Protein AF-0000000072995352 (afdb_homodimer)

pLDDT: mean 82.86, std 22.52, range [21.94, 98.56]

Secondary structure (DSSP, 8-state):
----------STT-GGG----------EEEEEEEEEE-SGGGGS--TTS--HHHHHHHHHHHHHHHHHHH-TT-EEEEEEES-SS-BSTT--TTEEEEEEEE---HHHHHHHHHHHHTHHHHHHHH----S---HHHHHHHHHHHHH--/----------STT-S------------EEEEEEEEEE-SGGGGS--TTS--HHHHHHHHHHHHHHHHHHH-TT-EEEEEEES-SS-BSTT--TTEEEEEEEE---HHHHHHHHHHHHTHHHHHHHH----S---HHHHHHHHHHHHH--

Nearest PDB structures (foldseek):
  7z6o-assembly1_A  TM=9.190E-01  e=4.374E-11  Homo sapiens
  6erf-assembly2_C  TM=9.176E-01  e=8.983E-11  Homo sapiens
  6erh-assembly2_C  TM=9.134E-01  e=1.420E-10  Homo sapiens
  6erf-assembly3_E  TM=9.051E-01  e=1.246E-10  Homo sapiens
  7axz-assembly1_A  TM=9.102E-01  e=4.922E-10  Homo sapiens

Structure (mmCIF, N/CA/C/O backbone):
data_AF-0000000072995352-model_v1
#
loop_
_entity.id
_entity.type
_entity.pdbx_description
1 polymer 'Ku70/Ku80 N-terminal alpha/beta domain-containing protein'
#
loop_
_atom_site.group_PDB
_atom_site.id
_atom_site.type_symbol
_atom_site.label_atom_id
_atom_site.label_alt_id
_atom_site.label_comp_id
_atom_site.label_asym_id
_atom_site.label_entity_id
_atom_site.label_seq_id
_atom_site.pdbx_PDB_ins_code
_atom_site.Cartn_x
_atom_site.Cartn_y
_atom_site.Cartn_z
_atom_site.occupancy
_atom_site.B_iso_or_equiv
_atom_site.auth_seq_id
_atom_site.auth_comp_id
_atom_site.auth_asym_id
_atom_site.auth_atom_id
_atom_site.pdbx_PDB_model_num
ATOM 1 N N . MET A 1 1 ? -27.656 5.457 -28.906 1 21.94 1 MET A N 1
ATOM 2 C CA . MET A 1 1 ? -27.438 4.328 -28.016 1 21.94 1 MET A CA 1
ATOM 3 C C . MET A 1 1 ? -26.438 4.699 -26.906 1 21.94 1 MET A C 1
ATOM 5 O O . MET A 1 1 ? -25.25 4.859 -27.172 1 21.94 1 MET A O 1
ATOM 9 N N . THR A 1 2 ? -26.766 5.59 -25.922 1 22.25 2 THR A N 1
ATOM 10 C CA . THR A 1 2 ? -26.062 6.605 -25.156 1 22.25 2 THR A CA 1
ATOM 11 C C . THR A 1 2 ? -25.328 5.977 -23.984 1 2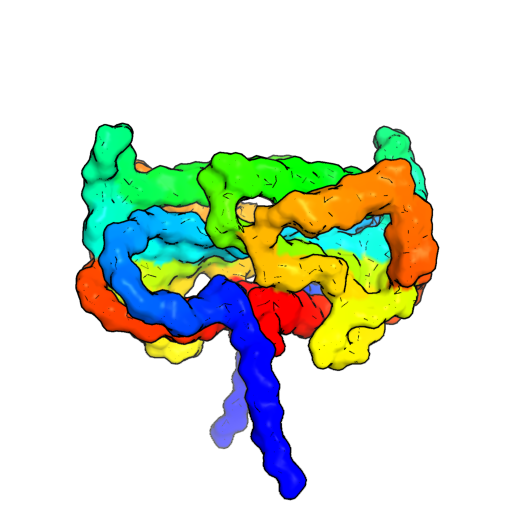2.25 2 THR A C 1
ATOM 13 O O . THR A 1 2 ? -25.906 5.215 -23.203 1 22.25 2 THR A O 1
ATOM 16 N N . TYR A 1 3 ? -24 5.688 -24.047 1 25.47 3 TYR A N 1
ATOM 17 C CA . TYR A 1 3 ? -23.078 4.965 -23.172 1 25.47 3 TYR A CA 1
ATOM 18 C C . TYR A 1 3 ? -23.156 5.504 -21.75 1 25.47 3 TYR A C 1
ATOM 20 O O . TYR A 1 3 ? -22.891 6.684 -21.516 1 25.47 3 TYR A O 1
ATOM 28 N N . GLU A 1 4 ? -24.219 5.148 -20.938 1 25.92 4 GLU A N 1
ATOM 29 C CA . GLU A 1 4 ? -24.469 5.594 -19.578 1 25.92 4 GLU A CA 1
ATOM 30 C C . GLU A 1 4 ? -23.344 5.156 -18.641 1 25.92 4 GLU A C 1
ATOM 32 O O . GLU A 1 4 ? -23.031 3.967 -18.547 1 25.92 4 GLU A O 1
ATOM 37 N N . PRO A 1 5 ? -22.312 5.922 -18.422 1 33.12 5 PRO A N 1
ATOM 38 C CA . PRO A 1 5 ? -21.203 5.629 -17.531 1 33.12 5 PRO A CA 1
ATOM 39 C C . PRO A 1 5 ? -21.656 5.023 -16.203 1 33.12 5 PRO A C 1
ATOM 41 O O . PRO A 1 5 ? -22.516 5.594 -15.523 1 33.12 5 PRO A O 1
ATOM 44 N N . THR A 1 6 ? -21.953 3.75 -16.109 1 32.84 6 THR A N 1
ATOM 45 C CA . THR A 1 6 ? -22.375 3.057 -14.898 1 32.84 6 THR A CA 1
ATOM 46 C C . THR A 1 6 ? -21.516 3.459 -13.711 1 32.84 6 THR A C 1
ATOM 48 O O . THR A 1 6 ? -20.328 3.744 -13.875 1 32.84 6 THR A O 1
ATOM 51 N N . GLU A 1 7 ? -22.078 4.086 -12.727 1 33.56 7 GLU A N 1
ATOM 52 C CA . GLU A 1 7 ? -21.734 4.641 -11.422 1 33.56 7 GLU A CA 1
ATOM 53 C C . GLU A 1 7 ? -20.875 3.664 -10.625 1 33.56 7 GLU A C 1
ATOM 55 O O . GLU A 1 7 ? -21.391 2.877 -9.828 1 33.56 7 GLU A O 1
ATOM 60 N N . ASP A 1 8 ? -20.328 2.652 -11.211 1 35.66 8 ASP A N 1
ATOM 61 C CA . ASP A 1 8 ? -19.438 1.771 -10.469 1 35.66 8 ASP A CA 1
ATOM 62 C C . ASP A 1 8 ? -18.484 2.576 -9.594 1 35.66 8 ASP A C 1
ATOM 64 O O . ASP A 1 8 ? -17.562 3.219 -10.094 1 35.66 8 ASP A O 1
ATOM 68 N N . GLY A 1 9 ? -19.031 3.412 -8.703 1 34.72 9 GLY A N 1
ATOM 69 C CA . GLY A 1 9 ? -18.453 4.285 -7.691 1 34.72 9 GLY A CA 1
ATOM 70 C C . GLY A 1 9 ? -17.219 3.703 -7.035 1 34.72 9 GLY A C 1
ATOM 71 O O . GLY A 1 9 ? -17.219 2.541 -6.625 1 34.72 9 GLY A O 1
ATOM 72 N N . ASN A 1 10 ? -16.062 3.906 -7.547 1 40.41 10 ASN A N 1
ATOM 73 C CA . ASN A 1 10 ? -14.727 3.752 -6.992 1 40.41 10 ASN A CA 1
ATOM 74 C C . ASN A 1 10 ? -14.719 3.947 -5.48 1 40.41 10 ASN A C 1
ATOM 76 O O . ASN A 1 10 ? -15.031 5.031 -4.988 1 40.41 10 ASN A O 1
ATOM 80 N N . SER A 1 11 ? -15.141 2.939 -4.855 1 43.38 11 SER A N 1
ATOM 81 C CA . SER A 1 11 ? -15.25 2.801 -3.406 1 43.38 11 SER A CA 1
ATOM 82 C C . SER A 1 11 ? -14.055 3.416 -2.695 1 43.38 11 SER A C 1
ATOM 84 O O . SER A 1 11 ? -14.031 3.506 -1.465 1 43.38 11 SER A O 1
ATOM 86 N N . PHE A 1 12 ? -12.961 3.416 -3.408 1 43.47 12 PHE A N 1
ATOM 87 C CA . PHE A 1 12 ? -11.82 3.812 -2.592 1 43.47 12 PHE A CA 1
ATOM 88 C C . PHE A 1 12 ? -12.203 4.938 -1.639 1 43.47 12 PHE A C 1
ATOM 90 O O . PHE A 1 12 ? -11.875 4.891 -0.45 1 43.47 12 PHE A O 1
ATOM 97 N N . PHE A 1 13 ? -12.352 6.219 -2.174 1 45.59 13 PHE A N 1
ATOM 98 C CA . PHE A 1 13 ? -12.82 7.438 -1.523 1 45.59 13 PHE A CA 1
ATOM 99 C C . PHE A 1 13 ? -14.273 7.707 -1.865 1 45.59 13 PHE A C 1
ATOM 101 O O . PHE A 1 13 ? -14.578 8.586 -2.68 1 45.59 13 PHE A O 1
ATOM 108 N N . ASN A 1 14 ? -15.148 6.754 -2.176 1 43.03 14 ASN A N 1
ATOM 109 C CA . ASN A 1 14 ? -16.547 7.051 -2.486 1 43.03 14 ASN A CA 1
ATOM 110 C C . ASN A 1 14 ? -17 8.352 -1.823 1 43.03 14 ASN A C 1
ATOM 112 O O . ASN A 1 14 ? -16.766 8.555 -0.631 1 43.03 14 ASN A O 1
ATOM 116 N N . GLU A 1 15 ? -17.141 9.328 -2.605 1 40.62 15 GLU A N 1
ATOM 117 C CA . GLU A 1 15 ? -17.766 10.633 -2.389 1 40.62 15 GLU A CA 1
ATOM 118 C C . GLU A 1 15 ? -19 10.508 -1.486 1 40.62 15 GLU A C 1
ATOM 120 O O . GLU A 1 15 ? -19.547 11.516 -1.041 1 40.62 15 GLU A O 1
ATOM 125 N N . GLU A 1 16 ? -19.891 9.422 -1.731 1 39.78 16 GLU A N 1
ATOM 126 C CA . GLU A 1 16 ? -21.141 9.641 -1.019 1 39.78 16 GLU A CA 1
ATOM 127 C C . GLU A 1 16 ? -20.906 9.938 0.458 1 39.78 16 GLU A C 1
ATOM 129 O O . GLU A 1 16 ? -21.828 10.234 1.2 1 39.78 16 GLU A O 1
ATOM 134 N N . ASP A 1 17 ? -20 9.227 0.938 1 39.44 17 ASP A N 1
ATOM 135 C CA . ASP A 1 17 ? -20 9.391 2.389 1 39.44 17 ASP A CA 1
ATOM 136 C C . ASP A 1 17 ? -19.578 10.797 2.787 1 39.44 17 ASP A C 1
ATOM 138 O O . ASP A 1 17 ? -18.578 10.977 3.471 1 39.44 17 ASP A O 1
ATOM 142 N N . GLN A 1 18 ? -19.531 11.781 1.935 1 35.22 18 GLN A N 1
ATOM 143 C CA . GLN A 1 18 ? -19.453 13.125 2.504 1 35.22 18 GLN A CA 1
ATOM 144 C C . GLN A 1 18 ? -20.516 13.328 3.582 1 35.22 18 GLN A C 1
ATOM 146 O O . GLN A 1 18 ? -20.969 14.453 3.809 1 35.22 18 GLN A O 1
ATOM 151 N N . GLU A 1 19 ? -21.578 12.523 3.83 1 35.5 19 GLU A N 1
ATOM 152 C CA . GLU A 1 19 ? -22.391 13.141 4.871 1 35.5 19 GLU A CA 1
ATOM 153 C C . GLU A 1 19 ? -21.516 13.844 5.91 1 35.5 19 GLU A C 1
ATOM 155 O O . GLU A 1 19 ? -20.297 13.742 5.875 1 35.5 19 GLU A O 1
ATOM 160 N N . GLU A 1 20 ? -22.125 13.828 7.34 1 34.78 20 GLU A N 1
ATOM 161 C CA . GLU A 1 20 ? -21.906 14.508 8.617 1 34.78 20 GLU A CA 1
ATOM 162 C C . GLU A 1 20 ? -20.422 14.531 8.984 1 34.78 20 GLU A C 1
ATOM 164 O O . GLU A 1 20 ? -19.734 13.516 8.859 1 34.78 20 GLU A O 1
ATOM 169 N N . LYS A 1 21 ? -19.703 15.75 8.852 1 38.09 21 LYS A N 1
ATOM 170 C CA . LYS A 1 21 ? -18.531 16.266 9.539 1 38.09 21 LYS A CA 1
ATOM 171 C C . LYS A 1 21 ? -18.266 15.516 10.844 1 38.09 21 LYS A C 1
ATOM 173 O O . LYS A 1 21 ? -18.328 16.094 11.93 1 38.09 21 LYS A O 1
ATOM 178 N N . ASP A 1 22 ? -19.031 14.602 11.195 1 36.81 22 ASP A N 1
ATOM 179 C CA . ASP A 1 22 ? -18.656 14.266 12.57 1 36.81 22 ASP A CA 1
ATOM 180 C C . ASP A 1 22 ? -17.141 14.32 12.766 1 36.81 22 ASP A C 1
ATOM 182 O O . ASP A 1 22 ? -16.391 14.258 11.797 1 36.81 22 ASP A O 1
ATOM 186 N N . THR A 1 23 ? -16.594 14.414 14.031 1 37.66 23 THR A N 1
ATOM 187 C CA . THR A 1 23 ? -15.242 14.422 14.57 1 37.66 23 THR A CA 1
ATOM 188 C C . THR A 1 23 ? -14.336 13.492 13.766 1 37.66 23 THR A C 1
ATOM 190 O O . THR A 1 23 ? -14.422 12.266 13.898 1 37.66 23 THR A O 1
ATOM 193 N N . GLU A 1 24 ? -14.25 13.562 12.539 1 42.44 24 GLU A N 1
ATOM 194 C CA . GLU A 1 24 ? -13.406 12.883 11.555 1 42.44 24 GLU A CA 1
ATOM 195 C C . GLU A 1 24 ? -12.031 12.578 12.133 1 42.44 24 GLU A C 1
ATOM 197 O O . GLU A 1 24 ? -11.195 13.477 12.281 1 42.44 24 GLU A O 1
ATOM 202 N N . GLN A 1 25 ? -11.922 11.938 13.141 1 43.66 25 GLN A N 1
ATOM 203 C CA . GLN A 1 25 ? -10.711 11.445 13.789 1 43.66 25 GLN A CA 1
ATOM 204 C C . GLN A 1 25 ? -9.547 11.391 12.805 1 43.66 25 GLN A C 1
ATOM 206 O O . GLN A 1 25 ? -9.734 11.094 11.625 1 43.66 25 GLN A O 1
ATOM 211 N N . TYR A 1 26 ? -8.398 11.914 13.203 1 49.44 26 TYR A N 1
ATOM 212 C CA . TYR A 1 26 ? -7.027 12.156 12.758 1 49.44 26 TYR A CA 1
ATOM 213 C C . TYR A 1 26 ? -6.543 11.039 11.844 1 49.44 26 TYR A C 1
ATOM 215 O O . TYR A 1 26 ? -6.359 9.906 12.281 1 49.44 26 TYR A O 1
ATOM 223 N N . ASN A 1 27 ? -7.227 10.594 10.555 1 63.62 27 ASN A N 1
ATOM 224 C CA . ASN A 1 27 ? -7.293 9.25 9.992 1 63.62 27 ASN A CA 1
ATOM 225 C C . ASN A 1 27 ? -6.129 8.984 9.047 1 63.62 27 ASN A C 1
ATOM 227 O O . ASN A 1 27 ? -5.766 9.844 8.242 1 63.62 27 ASN A O 1
ATOM 231 N N . GLN A 1 28 ? -4.941 8.625 9.562 1 82.81 28 GLN A N 1
ATOM 232 C CA . GLN A 1 28 ? -3.996 7.973 8.656 1 82.81 28 GLN A CA 1
ATOM 233 C C . GLN A 1 28 ? -4.633 6.762 7.98 1 82.81 28 GLN A C 1
ATOM 235 O O . GLN A 1 28 ? -5.328 5.973 8.625 1 82.81 28 GLN A O 1
ATOM 240 N N . LYS A 1 29 ? -4.609 6.855 6.707 1 90.25 29 LYS A N 1
ATOM 241 C CA . LYS A 1 29 ? -5.086 5.715 5.934 1 90.25 29 LYS A CA 1
ATOM 242 C C . LYS A 1 29 ? -3.957 5.094 5.113 1 90.25 29 LYS A C 1
ATOM 244 O O . LYS A 1 29 ? -3.121 5.812 4.562 1 90.25 29 LYS A O 1
ATOM 249 N N . GLU A 1 30 ? -3.9 3.766 5.16 1 93.81 30 GLU A N 1
ATOM 250 C CA . GLU A 1 30 ? -2.941 3.029 4.34 1 93.81 30 GLU A CA 1
ATOM 251 C C . GLU A 1 30 ? -3.645 2.271 3.215 1 93.81 30 GLU A C 1
ATOM 253 O O . GLU A 1 30 ? -4.707 1.684 3.426 1 93.81 30 GLU A O 1
ATOM 258 N N . CYS A 1 31 ? -3.154 2.41 2.08 1 93.69 31 CYS A N 1
ATOM 259 C CA . CYS A 1 31 ? -3.547 1.582 0.946 1 93.69 31 CYS A CA 1
ATOM 260 C C . CYS A 1 31 ? -2.396 0.691 0.496 1 93.69 31 CYS A C 1
ATOM 262 O O . CYS A 1 31 ? -1.327 1.187 0.134 1 93.69 31 CYS A O 1
ATOM 264 N N . VAL A 1 32 ? -2.646 -0.557 0.539 1 96.5 32 VAL A N 1
ATOM 265 C CA . VAL A 1 32 ? -1.585 -1.513 0.242 1 96.5 32 VAL A CA 1
ATOM 266 C C . VAL A 1 32 ? -1.979 -2.365 -0.961 1 96.5 32 VAL A C 1
ATOM 268 O O . VAL A 1 32 ? -3.078 -2.922 -1.003 1 96.5 32 VAL A O 1
ATOM 271 N N . LEU A 1 33 ? -1.159 -2.449 -1.959 1 95.75 33 LEU A N 1
ATOM 272 C CA . LEU A 1 33 ? -1.323 -3.35 -3.096 1 95.75 33 LEU A CA 1
ATOM 273 C C . LEU A 1 33 ? -0.27 -4.453 -3.072 1 95.75 33 LEU A C 1
ATOM 275 O O . LEU A 1 33 ? 0.931 -4.168 -3.072 1 95.75 33 LEU A O 1
ATOM 279 N N . PHE A 1 34 ? -0.728 -5.695 -2.992 1 96.75 34 PHE A N 1
ATOM 280 C CA . PHE A 1 34 ? 0.156 -6.848 -3.117 1 96.75 34 PHE A CA 1
ATOM 281 C C . PHE A 1 34 ? 0.185 -7.355 -4.555 1 96.75 34 PHE A C 1
ATOM 283 O O . PHE A 1 34 ? -0.864 -7.547 -5.172 1 96.75 34 PHE A O 1
ATOM 290 N N . VAL A 1 35 ? 1.324 -7.535 -5.062 1 94.69 35 VAL A N 1
ATOM 291 C CA . VAL A 1 35 ? 1.546 -8.078 -6.395 1 94.69 35 VAL A CA 1
ATOM 292 C C . VAL A 1 35 ? 2.344 -9.375 -6.297 1 94.69 35 VAL A C 1
ATOM 294 O O . VAL A 1 35 ? 3.49 -9.375 -5.844 1 94.69 35 VAL A O 1
ATOM 297 N N . ILE A 1 36 ? 1.755 -10.508 -6.766 1 95.81 36 ILE A N 1
ATOM 298 C CA . ILE A 1 36 ? 2.328 -11.828 -6.527 1 95.81 36 ILE A CA 1
ATOM 299 C C . ILE A 1 36 ? 2.68 -12.484 -7.859 1 95.81 36 ILE A C 1
ATOM 301 O O . ILE A 1 36 ? 1.829 -12.602 -8.742 1 95.81 36 ILE A O 1
ATOM 305 N N . ASP A 1 37 ? 3.855 -12.969 -7.98 1 92.94 37 ASP A N 1
ATOM 306 C CA . ASP A 1 37 ? 4.316 -13.742 -9.125 1 92.94 37 ASP A CA 1
ATOM 307 C C . ASP A 1 37 ? 3.797 -15.18 -9.062 1 92.94 37 ASP A C 1
ATOM 309 O O . ASP A 1 37 ? 3.996 -15.867 -8.062 1 92.94 37 ASP A O 1
ATOM 313 N N . CYS A 1 38 ? 3.121 -15.617 -10.133 1 95.06 38 CYS A N 1
ATOM 314 C CA . CYS A 1 38 ? 2.543 -16.953 -10.156 1 95.06 38 CYS A CA 1
ATOM 315 C C . CYS A 1 38 ? 3.199 -17.812 -11.234 1 95.06 38 CYS A C 1
ATOM 317 O O . CYS A 1 38 ? 2.576 -18.734 -11.766 1 95.06 38 CYS A O 1
ATOM 319 N N . ASN A 1 39 ? 4.355 -17.453 -11.562 1 90 39 ASN A N 1
ATOM 320 C CA . ASN A 1 39 ? 5.059 -18.359 -12.469 1 90 39 ASN A CA 1
ATOM 321 C C . ASN A 1 39 ? 5.172 -19.766 -11.883 1 90 39 ASN A C 1
ATOM 323 O O . ASN A 1 39 ? 5.043 -19.938 -10.672 1 90 39 ASN A O 1
ATOM 327 N N . PRO A 1 40 ? 5.449 -20.75 -12.633 1 92.81 40 PRO A N 1
ATOM 328 C CA . PRO A 1 40 ? 5.426 -22.141 -12.164 1 92.81 40 PRO A CA 1
ATOM 329 C C . PRO A 1 40 ? 6.387 -22.391 -11 1 92.81 40 PRO A C 1
ATOM 331 O O . PRO A 1 40 ? 6.078 -23.172 -10.102 1 92.81 40 PRO A O 1
ATOM 334 N N . THR A 1 41 ? 7.469 -21.75 -10.969 1 90.88 41 THR A N 1
ATOM 335 C CA . THR A 1 41 ? 8.477 -21.984 -9.938 1 90.88 41 THR A CA 1
ATOM 336 C C . THR A 1 41 ? 7.969 -21.5 -8.578 1 90.88 41 THR A C 1
ATOM 338 O O . THR A 1 41 ? 8.477 -21.922 -7.539 1 90.88 41 THR A O 1
ATOM 341 N N . MET A 1 42 ? 6.926 -20.641 -8.547 1 92.94 42 MET A N 1
ATOM 342 C CA . MET A 1 42 ? 6.406 -20.078 -7.305 1 92.94 42 MET A CA 1
ATOM 343 C C . MET A 1 42 ? 5.52 -21.062 -6.57 1 92.94 42 MET A C 1
ATOM 345 O O . MET A 1 42 ? 5.164 -20.859 -5.41 1 92.94 42 MET A O 1
ATOM 349 N N . PHE A 1 43 ? 5.223 -22.203 -7.219 1 93.94 43 PHE A N 1
ATOM 350 C CA . PHE A 1 43 ? 4.352 -23.219 -6.645 1 93.94 43 PHE A CA 1
ATOM 351 C C . PHE A 1 43 ? 5.152 -24.438 -6.227 1 93.94 43 PHE A C 1
ATOM 353 O O . PHE A 1 43 ? 4.578 -25.453 -5.832 1 93.94 43 PHE A O 1
ATOM 360 N N . ILE A 1 44 ? 6.375 -24.266 -6.34 1 93 44 ILE A N 1
ATOM 361 C CA . ILE A 1 44 ? 7.273 -25.359 -5.984 1 93 44 ILE A CA 1
ATOM 362 C C . ILE A 1 44 ? 7.996 -25.031 -4.684 1 93 44 ILE A C 1
ATOM 364 O O . ILE A 1 44 ? 8.422 -23.906 -4.469 1 93 44 ILE A O 1
ATOM 368 N N . LYS A 1 45 ? 8.141 -26.062 -3.818 1 93.5 45 LYS A N 1
ATOM 369 C CA . LYS A 1 45 ? 8.852 -25.875 -2.559 1 93.5 45 LYS A CA 1
ATOM 370 C C . LYS A 1 45 ? 10.273 -25.391 -2.803 1 93.5 45 LYS A C 1
ATOM 372 O O . LYS A 1 45 ? 10.977 -25.922 -3.668 1 93.5 45 LYS A O 1
ATOM 377 N N . ASP A 1 46 ? 10.648 -24.359 -2.084 1 91.06 46 ASP A N 1
ATOM 378 C CA . ASP A 1 46 ? 12 -23.844 -2.211 1 91.06 46 ASP A CA 1
ATOM 379 C C . ASP A 1 46 ? 12.953 -24.531 -1.232 1 91.06 46 ASP A C 1
ATOM 381 O O . ASP A 1 46 ? 12.625 -25.594 -0.693 1 91.06 46 ASP A O 1
ATOM 385 N N . GLU A 1 47 ? 14.164 -23.984 -1.141 1 90.75 47 GLU A N 1
ATOM 386 C CA . GLU A 1 47 ? 15.195 -24.562 -0.292 1 90.75 47 GLU A CA 1
ATOM 387 C C . GLU A 1 47 ? 14.75 -24.609 1.167 1 90.75 47 GLU A C 1
ATOM 389 O O . GLU A 1 47 ? 15.18 -25.484 1.927 1 90.75 47 GLU A O 1
ATOM 394 N N . LYS A 1 48 ? 13.914 -23.703 1.565 1 91 48 LYS A N 1
ATOM 395 C CA . LYS A 1 48 ? 13.398 -23.641 2.93 1 91 48 LYS A CA 1
ATOM 396 C C . LYS A 1 48 ? 12.141 -24.5 3.076 1 91 48 LYS A C 1
ATOM 398 O O . LYS A 1 48 ? 11.445 -24.406 4.09 1 91 48 LYS A O 1
ATOM 403 N N . ARG A 1 49 ? 11.812 -25.266 2.061 1 92.75 49 ARG A N 1
ATOM 404 C CA . ARG A 1 49 ? 10.664 -26.156 2.023 1 92.75 49 ARG A CA 1
ATOM 405 C C . ARG A 1 49 ? 9.352 -25.375 2.098 1 92.75 49 ARG A C 1
ATOM 407 O O . ARG A 1 49 ? 8.383 -25.828 2.695 1 92.75 49 ARG A O 1
ATOM 414 N N . GLU A 1 50 ? 9.414 -24.156 1.677 1 93.5 50 GLU A N 1
ATOM 415 C CA . GLU A 1 50 ? 8.234 -23.297 1.584 1 93.5 50 GLU A CA 1
ATOM 416 C C . GLU A 1 50 ? 7.809 -23.094 0.131 1 93.5 50 GLU A C 1
ATOM 418 O O . GLU A 1 50 ? 8.648 -23.078 -0.77 1 93.5 50 GLU A O 1
ATOM 423 N N . ILE A 1 51 ? 6.535 -23.078 -0.026 1 94.38 51 ILE A N 1
ATOM 424 C CA . ILE A 1 51 ? 6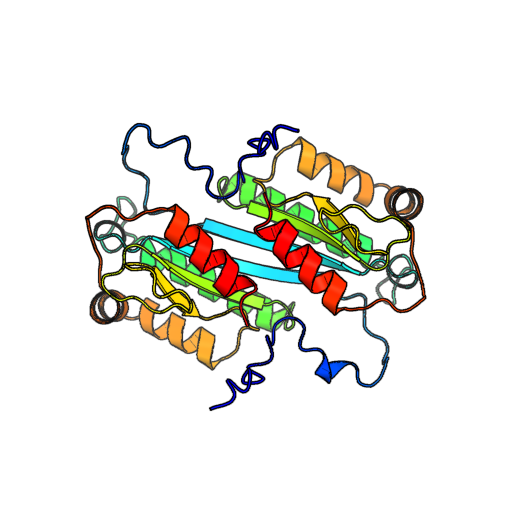.008 -22.703 -1.331 1 94.38 51 ILE A CA 1
ATOM 425 C C . ILE A 1 51 ? 5.867 -21.172 -1.401 1 94.38 51 ILE A C 1
ATOM 427 O O . ILE A 1 51 ? 5.07 -20.594 -0.667 1 94.38 51 ILE A O 1
ATOM 431 N N . PRO A 1 52 ? 6.531 -20.516 -2.238 1 94.06 52 PRO A N 1
ATOM 432 C CA . PRO A 1 52 ? 6.617 -19.047 -2.227 1 94.06 52 PRO A CA 1
ATOM 433 C C . PRO A 1 52 ? 5.25 -18.375 -2.299 1 94.06 52 PRO A C 1
ATOM 435 O O . PRO A 1 52 ? 4.957 -17.484 -1.508 1 94.06 52 PRO A O 1
ATOM 438 N N . VAL A 1 53 ? 4.426 -18.797 -3.203 1 95.94 53 VAL A N 1
ATOM 439 C CA . VAL A 1 53 ? 3.113 -18.172 -3.33 1 95.94 53 VAL A CA 1
ATOM 440 C C . VAL A 1 53 ? 2.312 -18.375 -2.047 1 95.94 53 VAL A C 1
ATOM 442 O O . VAL A 1 53 ? 1.601 -17.484 -1.596 1 95.94 53 VAL A O 1
ATOM 445 N N . LYS A 1 54 ? 2.42 -19.5 -1.491 1 96.69 54 LYS A N 1
ATOM 446 C CA . LYS A 1 54 ? 1.724 -19.781 -0.239 1 96.69 54 LYS A CA 1
ATOM 447 C C . LYS A 1 54 ? 2.209 -18.859 0.879 1 96.69 54 LYS A C 1
ATOM 449 O O . LYS A 1 54 ? 1.402 -18.297 1.616 1 96.69 54 LYS A O 1
ATOM 454 N N . SER A 1 55 ? 3.449 -18.766 0.973 1 95.38 55 SER A N 1
ATOM 455 C CA . SER A 1 55 ? 4.035 -17.891 1.981 1 95.38 55 SER A CA 1
ATOM 456 C C . SER A 1 55 ? 3.58 -16.453 1.794 1 95.38 55 SER A C 1
ATOM 458 O O . SER A 1 55 ? 3.324 -15.742 2.771 1 95.38 55 SER A O 1
ATOM 460 N N . ALA A 1 56 ? 3.553 -16 0.534 1 95.38 56 ALA A N 1
ATOM 461 C CA . ALA A 1 56 ? 3.061 -14.656 0.239 1 95.38 56 ALA A CA 1
ATOM 462 C C . ALA A 1 56 ? 1.629 -14.477 0.734 1 95.38 56 ALA A C 1
ATOM 464 O O . ALA A 1 56 ? 1.314 -13.484 1.393 1 95.38 56 ALA A O 1
ATOM 465 N N . LEU A 1 57 ? 0.836 -15.453 0.533 1 97.56 57 LEU A N 1
ATOM 466 C CA . LEU A 1 57 ? -0.562 -15.383 0.943 1 97.56 57 LEU A CA 1
ATOM 467 C C . LEU A 1 57 ? -0.684 -15.398 2.463 1 97.56 57 LEU A C 1
ATOM 469 O O . LEU A 1 57 ? -1.557 -14.734 3.027 1 97.56 57 LEU A O 1
ATOM 473 N N . GLU A 1 58 ? 0.159 -16.094 3.07 1 97.31 58 GLU A N 1
ATOM 474 C CA . GLU A 1 58 ? 0.165 -16.125 4.531 1 97.31 58 GLU A CA 1
ATOM 475 C C . GLU A 1 58 ? 0.495 -14.758 5.109 1 97.31 58 GLU A C 1
ATOM 477 O O . GLU A 1 58 ? -0.115 -14.328 6.09 1 97.31 58 GLU A O 1
ATOM 482 N N . LYS A 1 59 ? 1.462 -14.133 4.484 1 95.31 59 LYS A N 1
ATOM 483 C CA . LYS A 1 59 ? 1.815 -12.789 4.922 1 95.31 59 LYS A CA 1
ATOM 484 C C . LYS A 1 59 ? 0.659 -11.812 4.699 1 95.31 59 LYS A C 1
ATOM 486 O O . LYS A 1 59 ? 0.395 -10.953 5.543 1 95.31 59 LYS A O 1
ATOM 491 N N . ILE A 1 60 ? 0.012 -11.938 3.594 1 97.81 60 ILE A N 1
ATOM 492 C CA . ILE A 1 60 ? -1.125 -11.078 3.277 1 97.81 60 ILE A CA 1
ATOM 493 C C . ILE A 1 60 ? -2.246 -11.32 4.285 1 97.81 60 ILE A C 1
ATOM 495 O O . ILE A 1 60 ? -2.832 -10.367 4.809 1 97.81 60 ILE A O 1
ATOM 499 N N . ARG A 1 61 ? -2.447 -12.531 4.602 1 98.38 61 ARG A N 1
ATOM 500 C CA . ARG A 1 61 ? -3.463 -12.891 5.59 1 98.38 61 ARG A CA 1
ATOM 501 C C . ARG A 1 61 ? -3.178 -12.227 6.934 1 98.38 61 ARG A C 1
ATOM 503 O O . ARG A 1 61 ? -4.078 -11.656 7.551 1 98.38 61 ARG A O 1
ATOM 510 N N . SER A 1 62 ? -2.035 -12.312 7.312 1 97.69 62 SER A N 1
ATOM 511 C CA . SER A 1 62 ? -1.617 -11.711 8.57 1 97.69 62 SER A CA 1
ATOM 512 C C . SER A 1 62 ? -1.792 -10.195 8.547 1 97.69 62 SER A C 1
ATOM 514 O O . SER A 1 62 ? -2.266 -9.602 9.523 1 97.69 62 SER A O 1
ATOM 516 N N . SER A 1 63 ? -1.393 -9.68 7.465 1 96.31 63 SER A N 1
ATOM 517 C CA . SER A 1 63 ? -1.532 -8.234 7.309 1 96.31 63 SER A CA 1
ATOM 518 C C . SER A 1 63 ? -2.998 -7.812 7.363 1 96.31 63 SER A C 1
ATOM 520 O O . SER A 1 63 ? -3.342 -6.832 8.023 1 96.31 63 SER A O 1
ATOM 522 N N . MET A 1 64 ? -3.84 -8.562 6.73 1 97.94 64 MET A N 1
ATOM 523 C CA . MET A 1 64 ? -5.266 -8.25 6.707 1 97.94 64 MET A CA 1
ATOM 524 C C . MET A 1 64 ? -5.875 -8.383 8.102 1 97.94 64 MET A C 1
ATOM 526 O O . MET A 1 64 ? -6.645 -7.527 8.531 1 97.94 64 MET A O 1
ATOM 530 N N . LEU A 1 65 ? -5.457 -9.367 8.797 1 97.94 65 LEU A N 1
ATOM 531 C CA . LEU A 1 65 ? -5.965 -9.57 10.148 1 97.94 65 LEU A CA 1
ATOM 532 C C . LEU A 1 65 ? -5.539 -8.438 11.07 1 97.94 65 LEU A C 1
ATOM 534 O O . LEU A 1 65 ? -6.344 -7.938 11.859 1 97.94 65 LEU A O 1
ATOM 538 N N . SER A 1 66 ? -4.336 -8.047 10.891 1 96.12 66 SER A N 1
ATOM 539 C CA . SER A 1 66 ? -3.824 -6.926 11.672 1 96.12 66 SER A CA 1
ATOM 540 C C . SER A 1 66 ? -4.609 -5.648 11.383 1 96.12 66 SER A C 1
ATOM 542 O O . SER A 1 66 ? -4.945 -4.898 12.297 1 96.12 66 SER A O 1
ATOM 544 N N . LYS A 1 67 ? -4.969 -5.457 10.188 1 94.31 67 LYS A N 1
ATOM 545 C CA . LYS A 1 67 ? -5.684 -4.242 9.797 1 94.31 67 LYS A CA 1
ATOM 546 C C . LYS A 1 67 ? -7.121 -4.266 10.305 1 94.31 67 LYS A C 1
ATOM 548 O O . LYS A 1 67 ? -7.633 -3.252 10.781 1 94.31 67 LYS A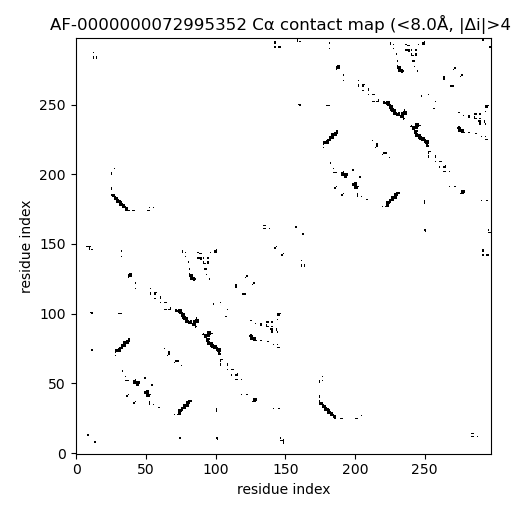 O 1
ATOM 553 N N . VAL A 1 68 ? -7.715 -5.375 10.211 1 96 68 VAL A N 1
ATOM 554 C CA . VAL A 1 68 ? -9.078 -5.512 10.719 1 96 68 VAL A CA 1
ATOM 555 C C . VAL A 1 68 ? -9.117 -5.105 12.195 1 96 68 VAL A C 1
ATOM 557 O O . VAL A 1 68 ? -10.078 -4.469 12.641 1 96 68 VAL A O 1
ATOM 560 N N . LEU A 1 69 ? -8.055 -5.41 12.867 1 95.12 69 LEU A N 1
ATOM 561 C CA . LEU A 1 69 ? -8.023 -5.219 14.312 1 95.12 69 LEU A CA 1
ATOM 562 C C . LEU A 1 69 ? -7.594 -3.801 14.664 1 95.12 69 LEU A C 1
ATOM 564 O O . LEU A 1 69 ? -8.133 -3.195 15.594 1 95.12 69 LEU A O 1
ATOM 568 N N . ASN A 1 70 ? -6.688 -3.213 13.922 1 90.81 70 ASN A N 1
ATOM 569 C CA . ASN A 1 70 ? -6.027 -1.991 14.375 1 90.81 70 ASN A CA 1
ATOM 570 C C . ASN A 1 70 ? -6.383 -0.801 13.492 1 90.81 70 ASN A C 1
ATOM 572 O O . ASN A 1 70 ? -6.434 0.337 13.961 1 90.81 70 ASN A O 1
ATOM 576 N N . GLN A 1 71 ? -6.57 -1.043 12.203 1 90.31 71 GLN A N 1
ATOM 577 C CA . GLN A 1 71 ? -6.836 -0.008 11.211 1 90.31 71 GLN A CA 1
ATOM 578 C C . GLN A 1 71 ? -7.906 -0.457 10.219 1 90.31 71 GLN A C 1
ATOM 580 O O . GLN A 1 71 ? -7.617 -0.687 9.047 1 90.31 71 GLN A O 1
ATOM 585 N N . PRO A 1 72 ? -9.078 -0.499 10.672 1 91.44 72 PRO A N 1
ATOM 586 C CA . PRO A 1 72 ? -10.156 -1.111 9.883 1 91.44 72 PRO A CA 1
ATOM 587 C C . PRO A 1 72 ? -10.5 -0.311 8.633 1 91.44 72 PRO A C 1
ATOM 589 O O . PRO A 1 72 ? -11.234 -0.797 7.766 1 91.44 72 PRO A O 1
ATOM 592 N N . THR A 1 73 ? -9.984 0.875 8.438 1 89.44 73 THR A N 1
ATOM 593 C CA . THR A 1 73 ? -10.297 1.683 7.266 1 89.44 73 THR A CA 1
ATOM 594 C C . THR A 1 73 ? -9.219 1.515 6.195 1 89.44 73 THR A C 1
ATOM 596 O O . THR A 1 73 ? -9.375 2.002 5.074 1 89.44 73 THR A O 1
ATOM 599 N N . ASP A 1 74 ? -8.102 0.801 6.527 1 93.31 74 ASP A N 1
ATOM 600 C CA . ASP A 1 74 ? -7.035 0.572 5.555 1 93.31 74 ASP A CA 1
ATOM 601 C C . ASP A 1 74 ? -7.504 -0.365 4.445 1 93.31 74 ASP A C 1
ATOM 603 O O . ASP A 1 74 ? -8.305 -1.27 4.684 1 93.31 74 ASP A O 1
ATOM 607 N N . GLN A 1 75 ? -7.047 -0.105 3.289 1 93.88 75 GLN A N 1
ATOM 608 C CA . GLN A 1 75 ? -7.461 -0.892 2.131 1 93.88 75 GLN A CA 1
ATOM 609 C C . GLN A 1 75 ? -6.324 -1.781 1.636 1 93.88 75 GLN A C 1
ATOM 611 O O . GLN A 1 75 ? -5.152 -1.408 1.727 1 93.88 75 GLN A O 1
ATOM 616 N N . VAL A 1 76 ? -6.754 -2.939 1.13 1 96.75 76 VAL A N 1
ATOM 617 C CA . VAL A 1 76 ? -5.805 -3.916 0.602 1 96.75 76 VAL A CA 1
ATOM 618 C C . VAL A 1 76 ? -6.27 -4.395 -0.772 1 96.75 76 VAL A C 1
ATOM 620 O O . VAL A 1 76 ? -7.461 -4.645 -0.981 1 96.75 76 VAL A O 1
ATOM 623 N N . GLY A 1 77 ? -5.406 -4.414 -1.74 1 96.94 77 GLY A N 1
ATOM 624 C CA . GLY A 1 77 ? -5.602 -5.059 -3.029 1 96.94 77 GLY A CA 1
ATOM 625 C C . GLY A 1 77 ? -4.582 -6.145 -3.316 1 96.94 77 GLY A C 1
ATOM 626 O O . GLY A 1 77 ? -3.467 -6.109 -2.791 1 96.94 77 GLY A O 1
ATOM 627 N N . ILE A 1 78 ? -4.996 -7.121 -4.145 1 97.94 78 ILE A N 1
ATOM 628 C CA . ILE A 1 78 ? -4.125 -8.234 -4.492 1 97.94 78 ILE A CA 1
ATOM 629 C C . ILE A 1 78 ? -4.164 -8.469 -6 1 97.94 78 ILE A C 1
ATOM 631 O O . ILE A 1 78 ? -5.23 -8.711 -6.57 1 97.94 78 ILE A O 1
ATOM 635 N N . VAL A 1 79 ? -3.016 -8.469 -6.629 1 96.5 79 VAL A N 1
ATOM 636 C CA . VAL A 1 79 ? -2.875 -8.734 -8.055 1 96.5 79 VAL A CA 1
ATOM 637 C C . VAL A 1 79 ? -1.918 -9.898 -8.273 1 96.5 79 VAL A C 1
ATOM 639 O O . VAL A 1 79 ? -0.814 -9.922 -7.727 1 96.5 79 VAL A O 1
ATOM 642 N N . LEU A 1 80 ? -2.371 -10.867 -9.008 1 96.75 80 LEU A N 1
ATOM 643 C CA . LEU A 1 80 ? -1.534 -11.977 -9.469 1 96.75 80 LEU A CA 1
ATOM 644 C C . LEU A 1 80 ? -1.033 -11.719 -10.891 1 96.75 80 LEU A C 1
ATOM 646 O O . LEU A 1 80 ? -1.777 -11.219 -11.734 1 96.75 80 LEU A O 1
ATOM 650 N N . PHE A 1 81 ? 0.195 -12.117 -11.133 1 94.62 81 PHE A N 1
ATOM 651 C CA . PHE A 1 81 ? 0.672 -12.07 -12.508 1 94.62 81 PHE A CA 1
ATOM 652 C C . PHE A 1 81 ? 1.441 -13.336 -12.859 1 94.62 81 PHE A C 1
ATOM 654 O O . PHE A 1 81 ? 1.782 -14.125 -11.977 1 94.62 81 PHE A O 1
ATOM 661 N N . GLY A 1 82 ? 1.562 -13.539 -14.148 1 94 82 GLY A N 1
ATOM 662 C CA . GLY A 1 82 ? 2.068 -14.828 -14.602 1 94 82 GLY A CA 1
ATOM 663 C C . GLY A 1 82 ? 1.026 -15.922 -14.562 1 94 82 GLY A C 1
ATOM 664 O O . GLY A 1 82 ? 1.365 -17.109 -14.438 1 94 82 GLY A O 1
ATOM 665 N N . THR A 1 83 ? -0.189 -15.555 -14.531 1 96.81 83 THR A N 1
ATOM 666 C CA . THR A 1 83 ? -1.308 -16.5 -14.477 1 96.81 83 THR A CA 1
ATOM 667 C C . THR A 1 83 ? -1.784 -16.844 -15.883 1 96.81 83 THR A C 1
ATOM 669 O O . THR A 1 83 ? -1.65 -16.047 -16.812 1 96.81 83 THR A O 1
ATOM 672 N N . ARG A 1 84 ? -2.332 -17.953 -16.062 1 96.25 84 ARG A N 1
ATOM 673 C CA . ARG A 1 84 ? -2.955 -18.359 -17.328 1 96.25 84 ARG A CA 1
ATOM 674 C C . ARG A 1 84 ? -4.242 -17.578 -17.562 1 96.25 84 ARG A C 1
ATOM 676 O O . ARG A 1 84 ? -4.492 -17.109 -18.688 1 96.25 84 ARG A O 1
ATOM 683 N N . GLU A 1 85 ? -5.012 -17.391 -16.5 1 96.56 85 GLU A N 1
ATOM 684 C CA . GLU A 1 85 ? -6.262 -16.641 -16.562 1 96.56 85 GLU A CA 1
ATOM 685 C C . GLU A 1 85 ? -6.02 -15.141 -16.391 1 96.56 85 GLU A C 1
ATOM 687 O O . GLU A 1 85 ? -4.996 -14.734 -15.828 1 96.56 85 GLU A O 1
ATOM 692 N N . LYS A 1 86 ? -6.844 -14.422 -16.953 1 95.56 86 LYS A N 1
ATOM 693 C CA . LYS A 1 86 ? -6.816 -12.977 -16.75 1 95.56 86 LYS A CA 1
ATOM 694 C C . LYS A 1 86 ? -8.141 -12.477 -16.172 1 95.56 86 LYS A C 1
ATOM 696 O O . LYS A 1 86 ? -9.195 -13.039 -16.453 1 95.56 86 LYS A O 1
ATOM 701 N N . GLN A 1 87 ? -8.055 -11.477 -15.289 1 95.69 87 GLN A N 1
ATOM 702 C CA . GLN A 1 87 ? -9.18 -10.711 -14.766 1 95.69 87 GLN A CA 1
ATOM 703 C C . GLN A 1 87 ? -8.758 -9.297 -14.398 1 95.69 87 GLN A C 1
ATOM 705 O O . GLN A 1 87 ? -8.125 -9.078 -13.359 1 95.69 87 GLN A O 1
ATOM 710 N N . ASN A 1 88 ? -9.117 -8.336 -15.227 1 94.06 88 ASN A N 1
ATOM 711 C CA . ASN A 1 88 ? -8.805 -6.926 -15.031 1 94.06 88 ASN A CA 1
ATOM 712 C C . ASN A 1 88 ? -9.578 -6.043 -16 1 94.06 88 ASN A C 1
ATOM 714 O O . ASN A 1 88 ? -10.117 -6.531 -17 1 94.06 88 ASN A O 1
ATOM 718 N N . ALA A 1 89 ? -9.648 -4.855 -15.656 1 88.31 89 ALA A N 1
ATOM 719 C CA . ALA A 1 89 ? -10.492 -3.928 -16.406 1 88.31 89 ALA A CA 1
ATOM 720 C C . ALA A 1 89 ? -9.906 -3.654 -17.797 1 88.31 89 ALA A C 1
ATOM 722 O O . ALA A 1 89 ? -10.625 -3.291 -18.719 1 88.31 89 ALA A O 1
ATOM 723 N N . THR A 1 90 ? -8.641 -3.793 -18 1 88.56 90 THR A N 1
ATOM 724 C CA . THR A 1 90 ? -7.977 -3.422 -19.234 1 88.56 90 THR A CA 1
ATOM 725 C C . THR A 1 90 ? -7.789 -4.641 -20.141 1 88.56 90 THR A C 1
ATOM 727 O O . THR A 1 90 ? -7.262 -4.527 -21.25 1 88.56 90 THR A O 1
ATOM 730 N N . ASP A 1 91 ? -8.141 -5.801 -19.703 1 93 91 ASP A N 1
ATOM 731 C CA . ASP A 1 91 ? -8.156 -7.047 -20.453 1 93 91 ASP A CA 1
ATOM 732 C C . ASP A 1 91 ? -6.742 -7.465 -20.859 1 93 91 ASP A C 1
ATOM 734 O O . ASP A 1 91 ? -6.535 -7.992 -21.953 1 93 91 ASP A O 1
ATOM 738 N N . ASN A 1 92 ? -5.773 -7.074 -20.016 1 93.69 92 ASN A N 1
ATOM 739 C CA . ASN A 1 92 ? -4.395 -7.492 -20.25 1 93.69 92 ASN A CA 1
ATOM 740 C C . ASN A 1 92 ? -4.188 -8.961 -19.875 1 93.69 92 ASN A C 1
ATOM 742 O O . ASN A 1 92 ? -4.695 -9.422 -18.844 1 93.69 92 ASN A O 1
ATOM 746 N N . GLU A 1 93 ? -3.471 -9.664 -20.672 1 94.44 93 GLU A N 1
ATOM 747 C CA . GLU A 1 93 ? -3.25 -11.086 -20.453 1 94.44 93 GLU A CA 1
ATOM 748 C C . GLU A 1 93 ? -2.328 -11.328 -19.25 1 94.44 93 GLU A C 1
ATOM 750 O O . GLU A 1 93 ? -1.519 -10.469 -18.906 1 94.44 93 GLU A O 1
ATOM 755 N N . SER A 1 94 ? -2.475 -12.523 -18.578 1 95.38 94 SER A N 1
ATOM 756 C CA . SER A 1 94 ? -1.561 -13.102 -17.594 1 95.38 94 SER A CA 1
ATOM 757 C C . SER A 1 94 ? -1.491 -12.258 -16.328 1 95.38 94 SER A C 1
ATOM 759 O O . SER A 1 94 ? -0.513 -12.328 -15.586 1 95.38 94 SER A O 1
ATOM 761 N N . VAL A 1 95 ? -2.455 -11.391 -16.203 1 95.12 95 VAL A N 1
ATOM 762 C CA . VAL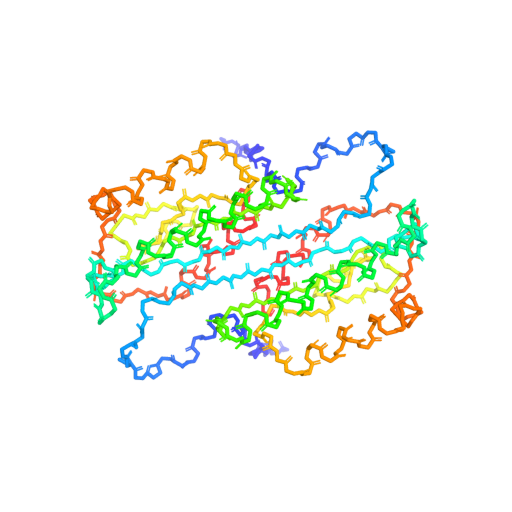 A 1 95 ? -2.598 -10.602 -14.977 1 95.12 95 VAL A CA 1
ATOM 763 C C . VAL A 1 95 ? -4.012 -10.758 -14.422 1 95.12 95 VAL A C 1
ATOM 765 O O . VAL A 1 95 ? -4.992 -10.578 -15.148 1 95.12 95 VAL A O 1
ATOM 768 N N . TYR A 1 96 ? -4.105 -11.109 -13.141 1 97.19 96 TYR A N 1
ATOM 769 C CA . TYR A 1 96 ? -5.387 -11.398 -12.516 1 97.19 96 TYR A CA 1
ATOM 770 C C . TYR A 1 96 ? -5.559 -10.586 -11.234 1 97.19 96 TYR A C 1
ATOM 772 O O . TYR A 1 96 ? -4.824 -10.781 -10.266 1 97.19 96 TYR A O 1
ATOM 780 N N . VAL A 1 97 ? -6.52 -9.719 -11.203 1 97.5 97 VAL A N 1
ATOM 781 C CA . VAL A 1 97 ? -6.871 -9.023 -9.977 1 97.5 97 VAL A CA 1
ATOM 782 C C . VAL A 1 97 ? -7.676 -9.945 -9.07 1 97.5 97 VAL A C 1
ATOM 784 O O . VAL A 1 97 ? -8.875 -10.156 -9.281 1 97.5 97 VAL A O 1
ATOM 787 N N . LEU A 1 98 ? -6.98 -10.469 -8.086 1 97.81 98 LEU A N 1
ATOM 788 C CA . LEU A 1 98 ? -7.633 -11.398 -7.176 1 97.81 98 LEU A CA 1
ATOM 789 C C . LEU A 1 98 ? -8.602 -10.672 -6.258 1 97.81 98 LEU A C 1
ATOM 791 O O . LEU A 1 98 ? -9.734 -11.125 -6.059 1 97.81 98 LEU A O 1
ATOM 795 N N . GLN A 1 99 ? -8.141 -9.586 -5.715 1 97.12 99 GLN A N 1
ATOM 796 C CA . GLN A 1 99 ? -8.969 -8.719 -4.895 1 97.12 99 GLN A CA 1
ATOM 797 C C . GLN A 1 99 ? -8.695 -7.246 -5.199 1 97.12 99 GLN A C 1
ATOM 799 O O . GLN A 1 99 ? -7.543 -6.805 -5.16 1 97.12 99 GLN A O 1
ATOM 804 N N . THR A 1 100 ? -9.758 -6.457 -5.551 1 94.75 100 THR A N 1
ATOM 805 C CA . THR A 1 100 ? -9.633 -5.016 -5.746 1 94.75 100 THR A CA 1
ATOM 806 C C . THR A 1 100 ? -9.359 -4.316 -4.418 1 94.75 100 THR A C 1
ATOM 808 O O . THR A 1 100 ? -9.523 -4.906 -3.352 1 94.75 100 THR A O 1
ATOM 811 N N . MET A 1 101 ? -8.898 -3.088 -4.508 1 93.31 101 MET A N 1
ATOM 812 C CA . MET A 1 101 ? -8.625 -2.305 -3.307 1 93.31 101 MET A CA 1
ATOM 813 C C . MET A 1 101 ? -9.891 -2.143 -2.467 1 93.31 101 MET A C 1
ATOM 815 O O . MET A 1 101 ? -10.883 -1.588 -2.934 1 93.31 101 MET A O 1
ATOM 819 N N . ASP A 1 102 ? -9.859 -2.637 -1.283 1 94.06 102 ASP A N 1
ATOM 820 C CA . ASP A 1 102 ? -10.992 -2.516 -0.365 1 94.06 102 ASP A CA 1
ATOM 821 C C . ASP A 1 102 ? -10.578 -2.891 1.058 1 94.06 102 ASP A C 1
ATOM 823 O O . ASP A 1 102 ? -9.469 -3.367 1.285 1 94.06 102 ASP A O 1
ATOM 827 N N . ILE A 1 103 ? -11.422 -2.57 1.95 1 94.81 103 ILE A N 1
ATOM 828 C CA . ILE A 1 103 ? -11.172 -2.918 3.344 1 94.81 103 ILE A CA 1
ATOM 829 C C . ILE A 1 103 ? -11.25 -4.434 3.521 1 94.81 103 ILE A C 1
ATOM 831 O O . ILE A 1 103 ? -12.172 -5.078 3.014 1 94.81 103 ILE A O 1
ATOM 835 N N . PRO A 1 104 ? -10.25 -4.941 4.195 1 97.44 104 PRO A N 1
ATOM 836 C CA . PRO A 1 104 ? -10.328 -6.379 4.477 1 97.44 104 PRO A CA 1
ATOM 837 C C . PRO A 1 104 ? -11.555 -6.75 5.305 1 97.44 104 PRO A C 1
ATOM 839 O O . PRO A 1 104 ? -11.93 -6.02 6.23 1 97.44 104 PRO A O 1
ATOM 842 N N . ASP A 1 105 ? -12.188 -7.789 4.898 1 97.31 105 ASP A N 1
ATOM 843 C CA . ASP A 1 105 ? -13.305 -8.336 5.668 1 97.31 105 ASP A CA 1
ATOM 844 C C . ASP A 1 105 ? -13.242 -9.859 5.715 1 97.31 105 ASP A C 1
ATOM 846 O O . ASP A 1 105 ? -12.289 -10.469 5.223 1 97.31 105 ASP A O 1
ATOM 850 N N . ALA A 1 106 ? -14.211 -10.445 6.414 1 97.69 106 ALA A N 1
ATOM 851 C CA . ALA A 1 106 ? -14.188 -11.883 6.656 1 97.69 106 ALA A CA 1
ATOM 852 C C . ALA A 1 106 ? -14.164 -12.656 5.344 1 97.69 106 ALA A C 1
ATOM 854 O O . ALA A 1 106 ? -13.469 -13.672 5.227 1 97.69 106 ALA A O 1
ATOM 855 N N . SER A 1 107 ? -14.961 -12.227 4.363 1 98.19 107 SER A N 1
ATOM 856 C CA . SER A 1 107 ? -15.039 -12.922 3.084 1 98.19 107 SER A CA 1
ATOM 857 C C . SER A 1 107 ? -13.695 -12.875 2.354 1 98.19 107 SER A C 1
ATOM 859 O O . SER A 1 107 ? -13.25 -13.891 1.812 1 98.19 107 SER A O 1
ATOM 861 N N . ARG A 1 108 ? -13.117 -11.781 2.305 1 98.19 108 ARG A N 1
ATOM 862 C CA . ARG A 1 108 ? -11.82 -11.602 1.649 1 98.19 108 ARG A CA 1
ATOM 863 C C . ARG A 1 108 ? -10.742 -12.445 2.316 1 98.19 108 ARG A C 1
ATOM 865 O O . ARG A 1 108 ? -9.922 -13.062 1.637 1 98.19 108 ARG A O 1
ATOM 872 N N . ILE A 1 109 ? -10.734 -12.484 3.668 1 98.56 109 ILE A N 1
ATOM 873 C CA . ILE A 1 109 ? -9.75 -13.258 4.422 1 98.56 109 ILE A CA 1
ATOM 874 C C . ILE A 1 109 ? -10 -14.75 4.223 1 98.56 109 ILE A C 1
ATOM 876 O O . ILE A 1 109 ? -9.062 -15.531 4.094 1 98.56 109 ILE A O 1
ATOM 880 N N . LYS A 1 110 ? -11.273 -15.094 4.156 1 98.56 110 LYS A N 1
ATOM 881 C CA . LYS A 1 110 ? -11.641 -16.484 3.932 1 98.56 110 LYS A CA 1
ATOM 882 C C . LYS A 1 110 ? -11.141 -16.984 2.578 1 98.56 110 LYS A C 1
ATOM 884 O O . LYS A 1 110 ? -10.688 -18.125 2.455 1 98.56 110 LYS A O 1
ATOM 889 N N . GLU A 1 111 ? -11.281 -16.188 1.593 1 98.25 111 GLU A N 1
ATOM 890 C CA . GLU A 1 111 ? -10.781 -16.547 0.269 1 98.25 111 GLU A CA 1
ATOM 891 C C . GLU A 1 111 ? -9.289 -16.875 0.317 1 98.25 111 GLU A C 1
ATOM 893 O O . GLU A 1 111 ? -8.852 -17.875 -0.247 1 98.25 111 GLU A O 1
ATOM 898 N N . ILE A 1 112 ? -8.516 -16.047 1.002 1 98.5 112 ILE A N 1
ATOM 899 C CA . ILE A 1 112 ? -7.078 -16.25 1.135 1 98.5 112 ILE A CA 1
ATOM 900 C C . ILE A 1 112 ? -6.809 -17.516 1.938 1 98.5 112 ILE A C 1
ATOM 902 O O . ILE A 1 112 ? -5.926 -18.312 1.585 1 98.5 112 ILE A O 1
ATOM 906 N N . ASP A 1 113 ? -7.621 -17.719 3 1 98.56 113 ASP A N 1
ATOM 907 C CA . ASP A 1 113 ? -7.496 -18.922 3.811 1 98.56 113 ASP A CA 1
ATOM 908 C C . ASP A 1 113 ? -7.684 -20.188 2.959 1 98.56 113 ASP A C 1
ATOM 910 O O . ASP A 1 113 ? -6.984 -21.172 3.145 1 98.56 113 ASP A O 1
ATOM 914 N N . GLY A 1 114 ? -8.664 -20.094 2.109 1 98.31 114 GLY A N 1
ATOM 915 C CA . GLY A 1 114 ? -8.922 -21.219 1.228 1 98.31 114 GLY A CA 1
ATOM 916 C C . GLY A 1 114 ? -7.73 -21.594 0.364 1 98.31 114 GLY A C 1
ATOM 917 O O . GLY A 1 114 ? -7.406 -22.766 0.207 1 98.31 114 GLY A O 1
ATOM 918 N N . PHE A 1 115 ? -7.047 -20.594 -0.13 1 98.19 115 PHE A N 1
ATOM 919 C CA . PHE A 1 115 ? -5.883 -20.844 -0.976 1 98.19 115 PHE A CA 1
ATOM 920 C C . PHE A 1 115 ? -4.711 -21.344 -0.148 1 98.19 115 PHE A C 1
ATOM 922 O O . PHE A 1 115 ? -3.947 -22.203 -0.603 1 98.19 115 PHE A O 1
ATOM 929 N N . ILE A 1 116 ? -4.508 -20.859 1.065 1 97.88 116 ILE A N 1
ATOM 930 C CA . ILE A 1 116 ? -3.412 -21.281 1.938 1 97.88 116 ILE A CA 1
ATOM 931 C C . ILE A 1 116 ? -3.58 -22.75 2.314 1 97.88 116 ILE A C 1
ATOM 933 O O . ILE A 1 116 ? -2.604 -23.5 2.357 1 97.88 116 ILE A O 1
ATOM 937 N N . GLN A 1 117 ? -4.777 -23.141 2.574 1 97.75 117 GLN A N 1
ATOM 938 C CA . GLN A 1 117 ? -5.066 -24.516 2.979 1 97.75 117 GLN A CA 1
ATOM 939 C C . GLN A 1 117 ? -4.773 -25.484 1.847 1 97.75 117 GLN A C 1
ATOM 941 O O . GLN A 1 117 ? -4.297 -26.609 2.088 1 97.75 117 GLN A O 1
ATOM 946 N N . ASN A 1 118 ? -5.121 -25.047 0.708 1 97.31 118 ASN A N 1
ATOM 947 C CA . ASN A 1 118 ? -4.867 -25.859 -0.475 1 97.31 118 ASN A CA 1
ATOM 948 C C . ASN A 1 118 ? -4.395 -25.016 -1.65 1 97.31 118 ASN A C 1
ATOM 950 O O . ASN A 1 118 ? -5.18 -24.688 -2.539 1 97.31 118 ASN A O 1
ATOM 954 N N . ILE A 1 119 ? -3.084 -24.875 -1.748 1 96.56 119 ILE A N 1
ATOM 955 C CA . ILE A 1 119 ? -2.48 -23.953 -2.703 1 96.56 119 ILE A CA 1
ATOM 956 C C . ILE A 1 119 ? -2.725 -24.453 -4.125 1 96.56 119 ILE A C 1
ATOM 958 O O . ILE A 1 119 ? -2.744 -23.656 -5.07 1 96.56 119 ILE A O 1
ATOM 962 N N . SER A 1 120 ? -2.945 -25.734 -4.309 1 96 120 SER A N 1
ATOM 963 C CA . SER A 1 120 ? -3.207 -26.281 -5.633 1 96 120 SER A CA 1
ATOM 964 C C . SER A 1 120 ? -4.473 -25.688 -6.238 1 96 120 SER A C 1
ATOM 966 O O . SER A 1 120 ? -4.598 -25.594 -7.461 1 96 120 SER A O 1
ATOM 968 N N . THR A 1 121 ? -5.426 -25.312 -5.367 1 97.12 121 THR A N 1
ATOM 969 C CA . THR A 1 121 ? -6.668 -24.719 -5.848 1 97.12 121 THR A CA 1
ATOM 970 C C . THR A 1 121 ? -6.391 -23.391 -6.562 1 97.12 121 THR A C 1
ATOM 972 O O . THR A 1 121 ? -7.043 -23.062 -7.559 1 97.12 121 THR A O 1
ATOM 975 N N . LEU A 1 122 ? -5.449 -22.578 -6.062 1 96.94 122 LEU A N 1
ATOM 976 C CA . LEU A 1 122 ? -5.055 -21.344 -6.727 1 96.94 122 LEU A CA 1
ATOM 977 C C . LEU A 1 122 ? -4.43 -21.625 -8.086 1 96.94 122 LEU A C 1
ATOM 979 O O . LEU A 1 122 ? -4.785 -21 -9.086 1 96.94 122 LEU A O 1
ATOM 983 N N . HIS A 1 123 ? -3.555 -22.562 -8.055 1 95.56 123 HIS A N 1
ATOM 984 C CA . HIS A 1 123 ? -2.896 -22.938 -9.297 1 95.56 123 HIS A CA 1
ATOM 985 C C . HIS A 1 123 ? -3.904 -23.453 -10.32 1 95.56 123 HIS A C 1
ATOM 987 O O . HIS A 1 123 ? -3.82 -23.109 -11.5 1 95.56 123 HIS A O 1
ATOM 993 N N . ASP A 1 124 ? -4.793 -24.281 -9.906 1 96.69 124 ASP A N 1
ATOM 994 C CA . ASP A 1 124 ? -5.793 -24.859 -10.789 1 96.69 124 ASP A CA 1
ATOM 995 C C . ASP A 1 124 ? -6.715 -23.781 -11.359 1 96.69 124 ASP A C 1
ATOM 997 O O . ASP A 1 124 ? -7.082 -23.844 -12.539 1 96.69 124 ASP A O 1
ATOM 1001 N N . LYS A 1 125 ? -7.062 -22.828 -10.594 1 96.69 125 LYS A N 1
ATOM 1002 C CA . LYS A 1 125 ? -8.039 -21.812 -10.977 1 96.69 125 LYS A CA 1
ATOM 1003 C C . LYS A 1 125 ? -7.406 -20.766 -11.898 1 96.69 125 LYS A C 1
ATOM 1005 O O . LYS A 1 125 ? -8.008 -20.375 -12.898 1 96.69 125 LYS A O 1
ATOM 1010 N N . TYR A 1 126 ? -6.191 -20.312 -11.547 1 96.19 126 TYR A N 1
ATOM 1011 C CA . TYR A 1 126 ? -5.645 -19.156 -12.242 1 96.19 126 TYR A CA 1
ATOM 1012 C C . TYR A 1 126 ? -4.473 -19.562 -13.133 1 96.19 126 TYR A C 1
ATOM 1014 O O . TYR A 1 126 ? -4.125 -18.844 -14.078 1 96.19 126 TYR A O 1
ATOM 1022 N N . GLY A 1 127 ? -3.846 -20.719 -12.812 1 91.94 127 GLY A N 1
ATOM 1023 C CA . GLY A 1 127 ? -2.779 -21.266 -13.633 1 91.94 127 GLY A CA 1
ATOM 1024 C C . GLY A 1 127 ? -1.462 -20.531 -13.469 1 91.94 127 GLY A C 1
ATOM 1025 O O . GLY A 1 127 ? -1.312 -19.719 -12.562 1 91.94 127 GLY A O 1
ATOM 1026 N N . SER A 1 128 ? -0.579 -20.984 -14.227 1 93.25 128 SER A N 1
ATOM 1027 C CA . SER A 1 128 ? 0.755 -20.391 -14.312 1 93.25 128 SER A CA 1
ATOM 1028 C C . SER A 1 128 ? 1.28 -20.406 -15.742 1 93.25 128 SER A C 1
ATOM 1030 O O . SER A 1 128 ? 0.933 -21.297 -16.531 1 93.25 128 SER A O 1
ATOM 1032 N N . ILE A 1 129 ? 2.006 -19.406 -16.031 1 90.44 129 ILE A N 1
ATOM 1033 C CA . ILE A 1 129 ? 2.629 -19.359 -17.359 1 90.44 129 ILE A CA 1
ATOM 1034 C C . ILE A 1 129 ? 4.145 -19.234 -17.203 1 90.44 129 ILE A C 1
ATOM 1036 O O . ILE A 1 129 ? 4.633 -18.734 -16.188 1 90.44 129 ILE A O 1
ATOM 1040 N N . ASP A 1 130 ? 4.797 -19.766 -18.156 1 85.94 130 ASP A N 1
ATOM 1041 C CA . ASP A 1 130 ? 6.258 -19.703 -18.125 1 85.94 130 ASP A CA 1
ATOM 1042 C C . ASP A 1 130 ? 6.793 -18.812 -19.25 1 85.94 130 ASP A C 1
ATOM 1044 O O . ASP A 1 130 ? 8.008 -18.766 -19.484 1 85.94 130 ASP A O 1
ATOM 1048 N N . TRP A 1 131 ? 5.914 -18.141 -20 1 85.12 131 TRP A N 1
ATOM 1049 C CA . TRP A 1 131 ? 6.379 -17.234 -21.047 1 85.12 131 TRP A CA 1
ATOM 1050 C C . TRP A 1 131 ? 6.344 -15.781 -20.562 1 85.12 131 TRP A C 1
ATOM 1052 O O . TRP A 1 131 ? 5.73 -15.477 -19.531 1 85.12 131 TRP A O 1
ATOM 1062 N N . GLU A 1 132 ? 6.957 -15.008 -21.312 1 83.5 132 GLU A N 1
ATOM 1063 C CA . GLU A 1 132 ? 7.07 -13.609 -20.922 1 83.5 132 GLU A CA 1
ATOM 1064 C C . GLU A 1 132 ? 5.82 -12.828 -21.312 1 83.5 132 GLU A C 1
ATOM 1066 O O . GLU A 1 132 ? 5.129 -13.195 -22.266 1 83.5 132 GLU A O 1
ATOM 1071 N N . PHE A 1 133 ? 5.477 -11.906 -20.531 1 84.69 133 PHE A N 1
ATOM 1072 C CA . PHE A 1 133 ? 4.453 -10.914 -20.844 1 84.69 133 PHE A CA 1
ATOM 1073 C C . PHE A 1 133 ? 4.941 -9.508 -20.516 1 84.69 133 PHE A C 1
ATOM 1075 O O . PHE A 1 133 ? 5.848 -9.336 -19.703 1 84.69 133 PHE A O 1
ATOM 1082 N N . PRO A 1 134 ? 4.406 -8.492 -21.141 1 84.81 134 PRO A N 1
ATOM 1083 C CA . PRO A 1 134 ? 4.875 -7.125 -20.906 1 84.81 134 PRO A CA 1
ATOM 1084 C C . PRO A 1 134 ? 4.621 -6.648 -19.469 1 84.81 134 PRO A C 1
ATOM 1086 O O . PRO A 1 134 ? 3.473 -6.613 -19.031 1 84.81 134 PRO A O 1
ATOM 1089 N N . MET A 1 135 ? 5.652 -6.277 -18.797 1 85.88 135 MET A N 1
ATOM 1090 C CA . MET A 1 135 ? 5.535 -5.797 -17.422 1 85.88 135 MET A CA 1
ATOM 1091 C C . MET A 1 135 ? 4.699 -4.523 -17.359 1 85.88 135 MET A C 1
ATOM 1093 O O . MET A 1 135 ? 4.055 -4.246 -16.344 1 85.88 135 MET A O 1
ATOM 1097 N N . SER A 1 136 ? 4.836 -3.754 -18.578 1 85.06 136 SER A N 1
ATOM 1098 C CA . SER A 1 136 ? 4.008 -2.557 -18.672 1 85.06 136 SER A CA 1
ATOM 1099 C C . SER A 1 136 ? 2.533 -2.883 -18.438 1 85.06 136 SER A C 1
ATOM 1101 O O . SER A 1 136 ? 1.796 -2.082 -17.859 1 85.06 136 SER A O 1
ATOM 1103 N N . ASP A 1 137 ? 2.094 -4.082 -18.859 1 87.88 137 ASP A N 1
ATOM 1104 C CA . ASP A 1 137 ? 0.717 -4.523 -18.656 1 87.88 137 ASP A CA 1
ATOM 1105 C C . ASP A 1 137 ? 0.408 -4.715 -17.172 1 87.88 137 ASP A C 1
ATOM 1107 O O . ASP A 1 137 ? -0.663 -4.324 -16.703 1 87.88 137 ASP A O 1
ATOM 1111 N N . LEU A 1 138 ? 1.38 -5.34 -16.5 1 90.06 138 LEU A N 1
ATOM 1112 C CA . LEU A 1 138 ? 1.219 -5.496 -15.062 1 90.06 138 LEU A CA 1
ATOM 1113 C C . LEU A 1 138 ? 1.079 -4.141 -14.383 1 90.06 138 LEU A C 1
ATOM 1115 O O . LEU A 1 138 ? 0.194 -3.949 -13.547 1 90.06 138 LEU A O 1
ATOM 1119 N N . PHE A 1 139 ? 1.821 -3.262 -14.852 1 85.31 139 PHE A N 1
ATOM 1120 C CA . PHE A 1 139 ? 1.797 -1.92 -14.281 1 85.31 139 PHE A CA 1
ATOM 1121 C C . PHE A 1 139 ? 0.453 -1.248 -14.539 1 85.31 139 PHE A C 1
ATOM 1123 O O . PHE A 1 139 ? -0.135 -0.66 -13.625 1 85.31 139 PHE A O 1
ATOM 1130 N N . TRP A 1 140 ? 0.067 -1.36 -15.734 1 86.25 140 TRP A N 1
ATOM 1131 C CA . TRP A 1 140 ? -1.203 -0.754 -16.125 1 86.25 140 TRP A CA 1
ATOM 1132 C C . TRP A 1 140 ? -2.35 -1.308 -15.281 1 86.25 140 TRP A C 1
ATOM 1134 O O . TRP A 1 140 ? -3.164 -0.548 -14.75 1 86.25 140 TRP A O 1
ATOM 1144 N N . VAL A 1 141 ? -2.348 -2.574 -15.117 1 90.31 141 VAL A N 1
ATOM 1145 C CA . VAL A 1 141 ? -3.416 -3.223 -14.367 1 90.31 141 VAL A CA 1
ATOM 1146 C C . VAL A 1 141 ? -3.346 -2.801 -12.898 1 90.31 141 VAL A C 1
ATOM 1148 O O . VAL A 1 141 ? -4.375 -2.535 -12.273 1 90.31 141 VAL A O 1
ATOM 1151 N N . CYS A 1 142 ? -2.156 -2.752 -12.32 1 90.56 142 CYS A N 1
ATOM 1152 C CA . CYS A 1 142 ? -2.002 -2.334 -10.938 1 90.56 142 CYS A CA 1
ATOM 1153 C C . CYS A 1 142 ? -2.527 -0.918 -10.727 1 90.56 142 CYS A C 1
ATOM 1155 O O . CYS A 1 142 ? -3.191 -0.636 -9.727 1 90.56 142 CYS A O 1
ATOM 1157 N N . SER A 1 143 ? -2.223 -0.07 -11.688 1 84.5 143 SER A N 1
ATOM 1158 C CA . SER A 1 143 ? -2.725 1.298 -11.633 1 84.5 143 SER A CA 1
ATOM 1159 C C . SER A 1 143 ? -4.25 1.327 -11.617 1 84.5 143 SER A C 1
ATOM 1161 O O . SER A 1 143 ? -4.855 2.027 -10.797 1 84.5 143 SER A O 1
ATOM 1163 N N . ASP A 1 144 ? -4.785 0.516 -12.406 1 85.75 144 ASP A N 1
ATOM 1164 C CA . ASP A 1 144 ? -6.242 0.458 -12.492 1 85.75 144 ASP A CA 1
ATOM 1165 C C . ASP A 1 144 ? -6.84 -0.174 -11.234 1 85.75 144 ASP A C 1
ATOM 1167 O O . ASP A 1 144 ? -7.855 0.296 -10.719 1 85.75 144 ASP A O 1
ATOM 1171 N N . ALA A 1 145 ? -6.234 -1.252 -10.789 1 86.12 145 ALA A N 1
ATOM 1172 C CA . ALA A 1 145 ? -6.707 -1.955 -9.602 1 86.12 145 ALA A CA 1
ATOM 1173 C C . ALA A 1 145 ? -6.664 -1.049 -8.375 1 86.12 145 ALA A C 1
ATOM 1175 O O . ALA A 1 145 ? -7.531 -1.137 -7.5 1 86.12 145 ALA A O 1
ATOM 1176 N N . PHE A 1 146 ? -5.664 -0.278 -8.383 1 82 146 PHE A N 1
ATOM 1177 C CA . PHE A 1 146 ? -5.484 0.607 -7.238 1 82 146 PHE A CA 1
ATOM 1178 C C . PHE A 1 146 ? -6.465 1.773 -7.297 1 82 146 PHE A C 1
ATOM 1180 O O . PHE A 1 146 ? -7.066 2.135 -6.285 1 82 146 PHE A O 1
ATOM 1187 N N . PHE A 1 147 ? -6.559 2.273 -8.453 1 70.38 147 PHE A N 1
ATOM 1188 C CA . PHE A 1 147 ? -7.328 3.51 -8.531 1 70.38 147 PHE A CA 1
ATOM 1189 C C . PHE A 1 147 ? -8.648 3.283 -9.258 1 70.38 147 PHE A C 1
ATOM 1191 O O . PHE A 1 147 ? -9.547 4.125 -9.211 1 70.38 147 PHE A O 1
ATOM 1198 N N . GLY A 1 148 ? -8.492 2.287 -10.336 1 61.91 148 GLY A N 1
ATOM 1199 C CA . GLY A 1 148 ? -9.555 2.184 -11.328 1 61.91 148 GLY A CA 1
ATOM 1200 C C . GLY A 1 148 ? -10.914 1.897 -10.727 1 61.91 148 GLY A C 1
ATOM 1201 O O . GLY A 1 148 ? -11.008 1.234 -9.688 1 61.91 148 GLY A O 1
ATOM 1202 N N . ARG A 1 149 ? -11.906 2.744 -10.852 1 46.22 149 ARG A N 1
ATOM 1203 C CA . ARG A 1 149 ? -13.359 2.588 -10.797 1 46.22 149 ARG A CA 1
ATOM 1204 C C . ARG A 1 149 ? -13.859 1.759 -11.977 1 46.22 149 ARG A C 1
ATOM 1206 O O . ARG A 1 149 ? -13.25 1.755 -13.047 1 46.22 149 ARG A O 1
ATOM 1213 N N . MET B 1 1 ? 7.629 23.406 -32.344 1 23.53 1 MET B N 1
ATOM 1214 C CA . MET B 1 1 ? 7.594 23.547 -30.875 1 23.53 1 MET B CA 1
ATOM 1215 C C . MET B 1 1 ? 7.543 22.188 -30.203 1 23.53 1 MET B C 1
ATOM 1217 O O . MET B 1 1 ? 6.551 21.469 -30.312 1 23.53 1 MET B O 1
ATOM 1221 N N . THR B 1 2 ? 8.672 21.391 -30.125 1 22.98 2 THR B N 1
ATOM 1222 C CA . THR B 1 2 ? 9.055 19.984 -30.219 1 22.98 2 THR B CA 1
ATOM 1223 C C . THR B 1 2 ? 8.938 19.312 -28.844 1 22.98 2 THR B C 1
ATOM 1225 O O . THR B 1 2 ? 9.555 19.75 -27.875 1 22.98 2 THR B O 1
ATOM 1228 N N . TYR B 1 3 ? 7.699 18.812 -28.469 1 25.06 3 TYR B N 1
ATOM 1229 C CA . TYR B 1 3 ? 7.23 18.266 -27.219 1 25.06 3 TYR B CA 1
ATOM 1230 C C . TYR B 1 3 ? 8.148 17.141 -26.734 1 25.06 3 TYR B C 1
ATOM 1232 O O . TYR B 1 3 ? 8.25 16.094 -27.391 1 25.06 3 TYR B O 1
ATOM 1240 N N . GLU B 1 4 ? 9.422 17.438 -26.266 1 26.52 4 GLU B N 1
ATOM 1241 C CA . GLU B 1 4 ? 10.383 16.438 -25.797 1 26.52 4 GLU B CA 1
ATOM 1242 C C . GLU B 1 4 ? 9.859 15.703 -24.562 1 26.52 4 GLU B C 1
ATOM 1244 O O . GLU B 1 4 ? 9.562 16.344 -23.531 1 26.52 4 GLU B O 1
ATOM 1249 N N . PRO B 1 5 ? 9.062 14.609 -24.641 1 31.94 5 PRO B N 1
ATOM 1250 C CA . PRO B 1 5 ? 8.578 13.75 -23.562 1 31.94 5 PRO B CA 1
ATOM 1251 C C . PRO B 1 5 ? 9.656 13.438 -22.531 1 31.94 5 PRO B C 1
ATOM 1253 O O . PRO B 1 5 ? 10.727 12.93 -22.875 1 31.94 5 PRO B O 1
ATOM 1256 N N . THR B 1 6 ? 10.008 14.344 -21.625 1 32.75 6 THR B N 1
ATOM 1257 C CA . THR B 1 6 ? 11 14.094 -20.594 1 32.75 6 THR B CA 1
ATOM 1258 C C . THR B 1 6 ? 10.75 12.75 -19.906 1 32.75 6 THR B C 1
ATOM 1260 O O . THR B 1 6 ? 9.602 12.375 -19.672 1 32.75 6 THR B O 1
ATOM 1263 N N . GLU B 1 7 ? 11.594 11.805 -20.125 1 33.53 7 GLU B N 1
ATOM 1264 C CA . GLU B 1 7 ? 11.812 10.422 -19.719 1 33.53 7 GLU B CA 1
ATOM 1265 C C . GLU B 1 7 ? 11.664 10.258 -18.203 1 33.53 7 GLU B C 1
ATOM 1267 O O . GLU B 1 7 ? 12.648 10.367 -17.469 1 33.53 7 GLU B O 1
ATOM 1272 N N . ASP B 1 8 ? 11.102 11.188 -17.5 1 35.03 8 ASP B N 1
ATOM 1273 C CA . ASP B 1 8 ? 10.875 10.992 -16.078 1 35.03 8 ASP B CA 1
ATOM 1274 C C . ASP B 1 8 ? 10.32 9.594 -15.797 1 35.03 8 ASP B C 1
ATOM 1276 O O . ASP B 1 8 ? 9.148 9.32 -16.047 1 35.03 8 ASP B O 1
ATOM 1280 N N . GLY B 1 9 ? 11.055 8.57 -16.297 1 34.44 9 GLY B N 1
ATOM 1281 C CA . GLY B 1 9 ? 10.875 7.133 -16.188 1 34.44 9 GLY B CA 1
ATOM 1282 C C . GLY B 1 9 ? 10.289 6.699 -14.859 1 34.44 9 GLY B C 1
ATOM 1283 O O . GLY B 1 9 ? 10.734 7.156 -13.805 1 34.44 9 GLY B O 1
ATOM 1284 N N . ASN B 1 10 ? 9.016 6.594 -14.711 1 39.22 10 ASN B N 1
ATOM 1285 C CA . ASN B 1 10 ? 8.18 5.926 -13.727 1 39.22 10 ASN B CA 1
ATOM 1286 C C . ASN B 1 10 ? 8.898 4.746 -13.086 1 39.22 10 ASN B C 1
ATOM 1288 O O . ASN B 1 10 ? 9.211 3.76 -13.758 1 39.22 10 ASN B O 1
ATOM 1292 N N . SER B 1 11 ? 9.742 5.066 -12.25 1 42.59 11 SER B N 1
ATOM 1293 C CA . SER B 1 11 ? 10.586 4.164 -11.484 1 42.59 11 SER B CA 1
ATOM 1294 C C . SER B 1 11 ? 9.805 2.945 -11 1 42.59 11 SER B C 1
ATOM 1296 O O . SER B 1 11 ? 10.375 2.033 -10.398 1 42.59 11 SER B O 1
ATOM 1298 N N . PHE B 1 12 ? 8.508 3.168 -10.797 1 42.62 12 PHE B N 1
ATOM 1299 C CA . PHE B 1 12 ? 7.852 2.031 -10.164 1 42.62 12 PHE B CA 1
ATOM 1300 C C . PHE B 1 12 ? 8.383 0.718 -10.727 1 42.62 12 PHE B C 1
ATOM 1302 O O . PHE B 1 12 ? 8.711 -0.2 -9.977 1 42.62 12 PHE B O 1
ATOM 1309 N N . PHE B 1 13 ? 7.871 0.293 -11.969 1 45 13 PHE B N 1
ATOM 1310 C CA . PHE B 1 13 ? 8.289 -0.821 -12.812 1 45 13 PHE B CA 1
ATOM 1311 C C . PHE B 1 13 ? 9.281 -0.354 -13.875 1 45 13 PHE B C 1
ATOM 1313 O O . PHE B 1 13 ? 8.938 -0.273 -15.055 1 45 13 PHE B O 1
ATOM 1320 N N . ASN B 1 14 ? 10.047 0.732 -13.789 1 42.53 14 ASN B N 1
ATOM 1321 C CA . ASN B 1 14 ? 11 1.121 -14.82 1 42.53 14 ASN B CA 1
ATOM 1322 C C . ASN B 1 14 ? 11.461 -0.08 -15.641 1 42.53 14 ASN B C 1
ATOM 1324 O O . ASN B 1 14 ? 11.844 -1.109 -15.086 1 42.53 14 ASN B O 1
ATOM 1328 N N . GLU B 1 15 ? 10.977 -0.155 -16.828 1 38.97 15 GLU B N 1
ATOM 1329 C CA . GLU B 1 15 ? 11.312 -0.959 -18 1 38.97 15 GLU B CA 1
ATOM 1330 C C . GLU B 1 15 ? 12.82 -1.123 -18.141 1 38.97 15 GLU B C 1
ATOM 1332 O O . GLU B 1 15 ? 13.297 -1.759 -19.078 1 38.97 15 GLU B O 1
ATOM 1337 N N . GLU B 1 16 ? 13.719 -0.039 -17.875 1 37.81 16 GLU B N 1
ATOM 1338 C CA . GLU B 1 16 ? 15.016 -0.339 -18.484 1 37.81 16 GLU B CA 1
ATOM 1339 C C . GLU B 1 16 ? 15.469 -1.76 -18.141 1 37.81 16 GLU B C 1
ATOM 1341 O O . GLU B 1 16 ? 16.406 -2.275 -18.734 1 37.81 16 GLU B O 1
ATOM 1346 N N . ASP B 1 17 ? 15.602 -2.047 -16.891 1 37.44 17 ASP B N 1
ATOM 1347 C CA . ASP B 1 17 ? 16.469 -3.201 -16.672 1 37.44 17 ASP B CA 1
ATOM 1348 C C . ASP B 1 17 ? 15.867 -4.465 -17.297 1 37.44 17 ASP B C 1
ATOM 1350 O O . ASP B 1 17 ? 15.062 -5.148 -16.656 1 37.44 17 ASP B O 1
ATOM 1354 N N . GLN B 1 18 ? 15.344 -4.559 -18.516 1 33.81 18 GLN B N 1
ATOM 1355 C CA . GLN B 1 18 ? 15.375 -5.793 -19.281 1 33.81 18 G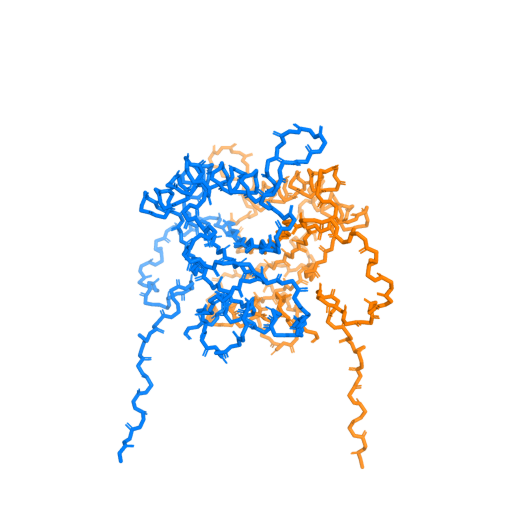LN B CA 1
ATOM 1356 C C . GLN B 1 18 ? 16.625 -6.609 -18.969 1 33.81 18 GLN B C 1
ATOM 1358 O O . GLN B 1 18 ? 16.953 -7.559 -19.688 1 33.81 18 GLN B O 1
ATOM 1363 N N . GLU B 1 19 ? 17.875 -6.035 -18.703 1 35.03 19 GLU B N 1
ATOM 1364 C CA . GLU B 1 19 ? 18.859 -7.09 -18.875 1 35.03 19 GLU B CA 1
ATOM 1365 C C . GLU B 1 19 ? 18.328 -8.445 -18.422 1 35.03 19 GLU B C 1
ATOM 1367 O O . GLU B 1 19 ? 17.234 -8.516 -17.844 1 35.03 19 GLU B O 1
ATOM 1372 N N . GLU B 1 20 ? 19.406 -9.352 -17.922 1 34.16 20 GLU B N 1
ATOM 1373 C CA . GLU B 1 20 ? 19.578 -10.766 -17.594 1 34.16 20 GLU B CA 1
ATOM 1374 C C . GLU B 1 20 ? 18.453 -11.281 -16.719 1 34.16 20 GLU B C 1
ATOM 1376 O O . GLU B 1 20 ? 18.078 -10.633 -15.734 1 34.16 20 GLU B O 1
ATOM 1381 N N . LYS B 1 21 ? 17.406 -12.031 -17.328 1 37.53 21 LYS B N 1
ATOM 1382 C CA . LYS B 1 21 ? 16.562 -13.094 -16.781 1 37.53 21 LYS B CA 1
ATOM 1383 C C . LYS B 1 21 ? 17.109 -13.609 -15.461 1 37.53 21 LYS B C 1
ATOM 1385 O O . LYS B 1 21 ? 17.5 -14.773 -15.352 1 37.53 21 LYS B O 1
ATOM 1390 N N . ASP B 1 22 ? 18.141 -13.102 -15.016 1 36.78 22 ASP B N 1
ATOM 1391 C CA . ASP B 1 22 ? 18.547 -13.953 -13.898 1 36.78 22 ASP B CA 1
ATOM 1392 C C . ASP B 1 22 ? 17.344 -14.422 -13.102 1 36.78 22 ASP B C 1
ATOM 1394 O O . ASP B 1 22 ? 16.266 -13.836 -13.188 1 36.78 22 ASP B O 1
ATOM 1398 N N . THR B 1 23 ? 17.422 -15.492 -12.281 1 37.94 23 THR B N 1
ATOM 1399 C CA . THR B 1 23 ? 16.531 -16.172 -11.352 1 37.94 23 THR B CA 1
ATOM 1400 C C . THR B 1 23 ? 15.648 -15.148 -10.625 1 37.94 23 THR B C 1
ATOM 1402 O O . THR B 1 23 ? 16.094 -14.484 -9.688 1 37.94 23 THR B O 1
ATOM 1405 N N . GLU B 1 24 ? 15.078 -14.211 -11.227 1 42 24 GLU B N 1
ATOM 1406 C CA . GLU B 1 24 ? 14.141 -13.242 -10.68 1 42 24 GLU B CA 1
ATOM 1407 C C . GLU B 1 24 ? 13.281 -13.867 -9.586 1 42 24 GLU B C 1
ATOM 1409 O O . GLU B 1 24 ? 12.438 -14.719 -9.859 1 42 24 GLU B O 1
ATOM 1414 N N . GLN B 1 25 ? 13.805 -14.289 -8.602 1 43.84 25 GLN B N 1
ATOM 1415 C CA . GLN B 1 25 ? 13.219 -14.82 -7.379 1 43.84 25 GLN B CA 1
ATOM 1416 C C . GLN B 1 25 ? 11.766 -14.359 -7.227 1 43.84 25 GLN B C 1
ATOM 1418 O O . GLN B 1 25 ? 11.438 -13.219 -7.555 1 43.84 25 GLN B O 1
ATOM 1423 N N . TYR B 1 26 ? 10.805 -15.266 -7.059 1 49.22 26 TYR B N 1
ATOM 1424 C CA . TYR B 1 26 ? 9.383 -15.492 -6.816 1 49.22 26 TYR B CA 1
ATOM 1425 C C . TYR B 1 26 ? 8.766 -14.32 -6.051 1 49.22 26 TYR B C 1
ATOM 1427 O O . TYR B 1 26 ? 8.953 -14.211 -4.836 1 49.22 26 TYR B O 1
ATOM 1435 N N . ASN B 1 27 ? 9.008 -12.82 -6.352 1 63.41 27 ASN B N 1
ATOM 1436 C CA . ASN B 1 27 ? 9.125 -11.719 -5.406 1 63.41 27 ASN B CA 1
ATOM 1437 C C . ASN B 1 27 ? 7.766 -11.07 -5.141 1 63.41 27 ASN B C 1
ATOM 1439 O O . ASN B 1 27 ? 6.934 -10.969 -6.043 1 63.41 27 ASN B O 1
ATOM 1443 N N . GLN B 1 28 ? 6.996 -11.547 -4.188 1 82.75 28 GLN B N 1
ATOM 1444 C CA . GLN B 1 28 ? 5.93 -10.703 -3.668 1 82.75 28 GLN B CA 1
ATOM 1445 C C . GLN B 1 28 ? 6.418 -9.273 -3.443 1 82.75 28 GLN B C 1
ATOM 1447 O O . GLN B 1 28 ? 7.516 -9.062 -2.92 1 82.75 28 GLN B O 1
ATOM 1452 N N . LYS B 1 29 ? 5.75 -8.406 -4.129 1 90.44 29 LYS B N 1
ATOM 1453 C CA . LYS B 1 29 ? 6.043 -6.992 -3.916 1 90.44 29 LYS B CA 1
ATOM 1454 C C . LYS B 1 29 ? 4.844 -6.27 -3.312 1 90.44 29 LYS B C 1
ATOM 1456 O O . LYS B 1 29 ? 3.699 -6.531 -3.688 1 90.44 29 LYS B O 1
ATOM 1461 N N . GLU B 1 30 ? 5.141 -5.449 -2.307 1 94 30 GLU B N 1
ATOM 1462 C CA . GLU B 1 30 ? 4.113 -4.609 -1.699 1 94 30 GLU B CA 1
ATOM 1463 C C . GLU B 1 30 ? 4.328 -3.139 -2.049 1 94 30 GLU B C 1
ATOM 1465 O O . GLU B 1 30 ? 5.461 -2.652 -2.049 1 94 30 GLU B O 1
ATOM 1470 N N . CYS B 1 31 ? 3.32 -2.527 -2.465 1 93.81 31 CYS B N 1
ATOM 1471 C CA . CYS B 1 31 ? 3.283 -1.076 -2.613 1 93.81 31 CYS B CA 1
ATOM 1472 C C . CYS B 1 31 ? 2.312 -0.45 -1.621 1 93.81 31 CYS B C 1
ATOM 1474 O O . CYS B 1 31 ? 1.123 -0.772 -1.622 1 93.81 31 CYS B O 1
ATOM 1476 N N . VAL B 1 32 ? 2.854 0.388 -0.815 1 96.5 32 VAL B N 1
ATOM 1477 C CA . VAL B 1 32 ? 2.045 0.969 0.253 1 96.5 32 VAL B CA 1
ATOM 1478 C C . VAL B 1 32 ? 1.984 2.486 0.089 1 96.5 32 VAL B C 1
ATOM 1480 O O . VAL B 1 32 ? 3.018 3.141 -0.07 1 96.5 32 VAL B O 1
ATOM 1483 N N . LEU B 1 33 ? 0.833 3.062 0.076 1 95.88 33 LEU B N 1
ATOM 1484 C CA . LEU B 1 33 ? 0.625 4.504 0.091 1 95.88 33 LEU B CA 1
ATOM 1485 C C . LEU B 1 33 ? 0.016 4.953 1.416 1 95.88 33 LEU B C 1
ATOM 1487 O O . LEU B 1 33 ? -1.055 4.48 1.803 1 95.88 33 LEU B O 1
ATOM 1491 N N . PHE B 1 34 ? 0.73 5.82 2.123 1 96.81 34 PHE B N 1
ATOM 1492 C CA . PHE B 1 34 ? 0.204 6.445 3.33 1 96.81 34 PHE B CA 1
ATOM 1493 C C . PHE B 1 34 ? -0.405 7.805 3.014 1 96.81 34 PHE B C 1
ATOM 1495 O O . PHE B 1 34 ? 0.217 8.633 2.338 1 96.81 34 PHE B O 1
ATOM 1502 N N . VAL B 1 35 ? -1.557 8.008 3.455 1 94.69 35 VAL B N 1
ATOM 1503 C CA . VAL B 1 35 ? -2.268 9.273 3.312 1 94.69 35 VAL B CA 1
ATOM 1504 C C . VAL B 1 35 ? -2.572 9.859 4.691 1 94.69 35 VAL B C 1
ATOM 1506 O O . VAL B 1 35 ? -3.303 9.25 5.48 1 94.69 35 VAL B O 1
ATOM 1509 N N . ILE B 1 36 ? -2.051 11.062 4.988 1 95.81 36 ILE B N 1
ATOM 1510 C CA . ILE B 1 36 ? -2.096 11.617 6.34 1 95.81 36 ILE B CA 1
ATOM 1511 C C . ILE B 1 36 ? -2.887 12.922 6.34 1 95.81 36 ILE B C 1
ATOM 1513 O O . ILE B 1 36 ? -2.58 13.844 5.578 1 95.81 36 ILE B O 1
ATOM 1517 N N . ASP B 1 37 ? -3.809 13.039 7.203 1 92.94 37 ASP B N 1
ATOM 1518 C CA . ASP B 1 37 ? -4.574 14.266 7.43 1 92.94 37 ASP B CA 1
ATOM 1519 C C . ASP B 1 37 ? -3.766 15.273 8.242 1 92.94 37 ASP B C 1
ATOM 1521 O O . ASP B 1 37 ? -3.277 14.953 9.328 1 92.94 37 ASP B O 1
ATOM 1525 N N . CYS B 1 38 ? -3.627 16.484 7.719 1 95 38 CYS B N 1
ATOM 1526 C CA . CYS B 1 38 ? -2.836 17.516 8.383 1 95 38 CYS B CA 1
ATOM 1527 C C . CYS B 1 38 ? -3.709 18.703 8.797 1 95 38 CYS B C 1
ATOM 1529 O O . CYS B 1 38 ? -3.227 19.828 8.898 1 95 38 CYS B O 1
ATOM 1531 N N . ASN B 1 39 ? -4.918 18.438 8.938 1 90 39 ASN B N 1
ATOM 1532 C CA . ASN B 1 39 ? -5.734 19.516 9.492 1 90 39 ASN B CA 1
ATOM 1533 C C . ASN B 1 39 ? -5.215 19.969 10.859 1 90 39 ASN B C 1
ATOM 1535 O O . ASN B 1 39 ? -4.469 19.234 11.516 1 90 39 ASN B O 1
ATOM 1539 N N . PRO B 1 40 ? -5.59 21.078 11.367 1 92.69 40 PRO B N 1
ATOM 1540 C CA . PRO B 1 40 ? -5.012 21.641 12.586 1 92.69 40 PRO B CA 1
ATOM 1541 C C . PRO B 1 40 ? -5.18 20.734 13.805 1 92.69 40 PRO B C 1
ATOM 1543 O O . PRO B 1 40 ? -4.293 20.672 14.656 1 92.69 40 PRO B O 1
ATOM 1546 N N . THR B 1 41 ? -6.211 20.031 13.883 1 90.75 41 THR B N 1
ATOM 1547 C CA . THR B 1 41 ? -6.48 19.188 15.047 1 90.75 41 THR B CA 1
ATOM 1548 C C . THR B 1 41 ? -5.5 18.031 15.117 1 90.75 41 THR B C 1
ATOM 1550 O O . THR B 1 41 ? -5.305 17.438 16.172 1 90.75 41 THR B O 1
ATOM 1553 N N . MET B 1 42 ? -4.828 17.703 13.992 1 92.81 42 MET B N 1
ATOM 1554 C CA . MET B 1 42 ? -3.92 16.562 13.922 1 92.81 42 MET B CA 1
ATOM 1555 C C . MET B 1 42 ? -2.576 16.891 14.562 1 92.81 42 MET B C 1
ATOM 1557 O O . MET B 1 42 ? -1.758 16 14.797 1 92.81 42 MET B O 1
ATOM 1561 N N . PHE B 1 43 ? -2.379 18.172 14.922 1 93.88 43 PHE B N 1
ATOM 1562 C CA . PHE B 1 43 ? -1.123 18.625 15.508 1 93.88 43 PHE B CA 1
ATOM 1563 C C . PHE B 1 43 ? -1.296 18.938 16.984 1 93.88 43 PHE B C 1
ATOM 1565 O O . PHE B 1 43 ? -0.381 19.453 17.625 1 93.88 43 PHE B O 1
ATOM 1572 N N . ILE B 1 44 ? -2.416 18.609 17.438 1 93 44 ILE B N 1
ATOM 1573 C CA . ILE B 1 44 ? -2.729 18.844 18.828 1 93 44 ILE B CA 1
ATOM 1574 C C . ILE B 1 44 ? -2.766 17.516 19.594 1 93 44 ILE B C 1
ATOM 1576 O O . ILE B 1 44 ? -3.291 16.531 19.094 1 93 44 ILE B O 1
ATOM 1580 N N . LYS B 1 45 ? -2.221 17.547 20.828 1 93.25 45 LYS B N 1
ATOM 1581 C CA . LYS B 1 45 ? -2.236 16.344 21.656 1 93.25 45 LYS B CA 1
ATOM 1582 C C . LYS B 1 45 ? -3.664 15.859 21.891 1 93.25 45 LYS B C 1
ATOM 1584 O O . LYS B 1 45 ? -4.551 16.656 22.203 1 93.25 45 LYS B O 1
ATOM 1589 N N . ASP B 1 46 ? -3.857 14.586 21.688 1 91 46 ASP B N 1
ATOM 1590 C CA . ASP B 1 46 ? -5.18 14.016 21.922 1 91 46 ASP B CA 1
ATOM 1591 C C . ASP B 1 46 ? -5.316 13.531 23.359 1 91 46 ASP B C 1
ATOM 1593 O O . ASP B 1 46 ? -4.523 13.906 24.219 1 91 46 ASP B O 1
ATOM 1597 N N . GLU B 1 47 ? -6.41 12.805 23.609 1 90.56 47 GLU B N 1
ATOM 1598 C CA . GLU B 1 47 ? -6.711 12.328 24.953 1 90.56 47 GLU B CA 1
ATOM 1599 C C . GLU B 1 47 ? -5.609 11.406 25.469 1 90.56 47 GLU B C 1
ATOM 1601 O O . GLU B 1 47 ? -5.383 11.32 26.672 1 90.56 47 GLU B O 1
ATOM 1606 N N . LYS B 1 48 ? -4.945 10.734 24.594 1 90.81 48 LYS B N 1
ATOM 1607 C CA . LYS B 1 48 ? -3.852 9.836 24.953 1 90.81 48 LYS B CA 1
ATOM 1608 C C . LYS B 1 48 ? -2.523 10.586 25.016 1 90.81 48 LYS B C 1
ATOM 1610 O O . LYS B 1 48 ? -1.46 9.969 25.094 1 90.81 48 LYS B O 1
ATOM 1615 N N . ARG B 1 49 ? -2.557 11.898 24.906 1 92.62 49 ARG B N 1
ATOM 1616 C CA . ARG B 1 49 ? -1.396 12.781 24.969 1 92.62 49 ARG B CA 1
ATOM 1617 C C . ARG B 1 49 ? -0.462 12.531 23.781 1 92.62 49 ARG B C 1
ATOM 1619 O O . ARG B 1 49 ? 0.758 12.641 23.922 1 92.62 49 ARG B O 1
ATOM 1626 N N . GLU B 1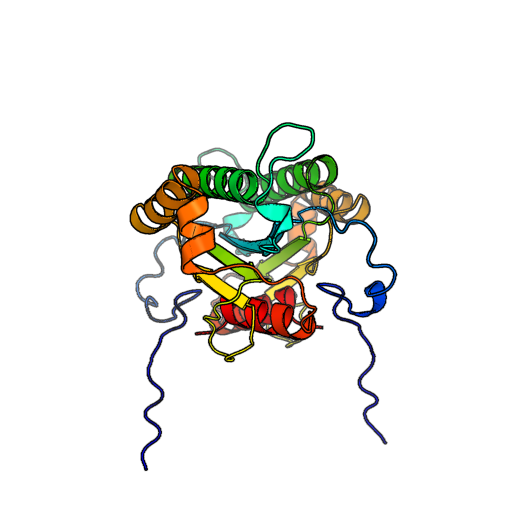 50 ? -1.025 12.023 22.734 1 93.38 50 GLU B N 1
ATOM 1627 C CA . GLU B 1 50 ? -0.295 11.812 21.484 1 93.38 50 GLU B CA 1
ATOM 1628 C C . GLU B 1 50 ? -0.707 12.836 20.438 1 93.38 50 GLU B C 1
ATOM 1630 O O . GLU B 1 50 ? -1.856 13.281 20.406 1 93.38 50 GLU B O 1
ATOM 1635 N N . ILE B 1 51 ? 0.287 13.242 19.703 1 94.31 51 ILE B N 1
ATOM 1636 C CA . ILE B 1 51 ? -0.009 14.055 18.531 1 94.31 51 ILE B CA 1
ATOM 1637 C C . ILE B 1 51 ? -0.289 13.156 17.328 1 94.31 51 ILE B C 1
ATOM 1639 O O . ILE B 1 51 ? 0.596 12.43 16.875 1 94.31 51 ILE B O 1
ATOM 1643 N N . PRO B 1 52 ? -1.427 13.172 16.766 1 94.12 52 PRO B N 1
ATOM 1644 C CA . PRO B 1 52 ? -1.844 12.195 15.758 1 94.12 52 PRO B CA 1
ATOM 1645 C C . PRO B 1 52 ? -0.895 12.133 14.562 1 94.12 52 PRO B C 1
ATOM 1647 O O . PRO B 1 52 ? -0.477 11.047 14.156 1 94.12 52 PRO B O 1
ATOM 1650 N N . VAL B 1 53 ? -0.547 13.25 14.023 1 95.88 53 VAL B N 1
ATOM 1651 C CA . VAL B 1 53 ? 0.337 13.25 12.867 1 95.88 53 VAL B CA 1
ATOM 1652 C C . VAL B 1 53 ? 1.689 12.656 13.25 1 95.88 53 VAL B C 1
ATOM 1654 O O . VAL B 1 53 ? 2.295 11.922 12.461 1 95.88 53 VAL B O 1
ATOM 1657 N N . LYS B 1 54 ? 2.143 12.961 14.383 1 96.62 54 LYS B N 1
ATOM 1658 C CA . LYS B 1 54 ? 3.41 12.406 14.852 1 96.62 54 LYS B CA 1
ATOM 1659 C C . LYS B 1 54 ? 3.332 10.883 14.969 1 96.62 54 LYS B C 1
ATOM 1661 O O . LYS B 1 54 ? 4.234 10.172 14.523 1 96.62 54 LYS B O 1
ATOM 1666 N N . SER B 1 55 ? 2.311 10.445 15.539 1 95.38 55 SER B N 1
ATOM 1667 C CA . SER B 1 55 ? 2.104 9.016 15.688 1 95.38 55 SER B CA 1
ATOM 1668 C C . SER B 1 55 ? 2.049 8.32 14.328 1 95.38 55 SER B C 1
ATOM 1670 O O . SER B 1 55 ? 2.572 7.215 14.164 1 95.38 55 SER B O 1
ATOM 1672 N N . ALA B 1 56 ? 1.343 8.938 13.375 1 95.31 56 ALA B N 1
ATOM 1673 C CA . ALA B 1 56 ? 1.289 8.398 12.023 1 95.31 56 ALA B CA 1
ATOM 1674 C C . ALA B 1 56 ? 2.689 8.266 11.43 1 95.31 56 ALA B C 1
ATOM 1676 O O . ALA B 1 56 ? 3.041 7.219 10.883 1 95.31 56 ALA B O 1
ATOM 1677 N N . LEU B 1 57 ? 3.496 9.242 11.648 1 97.56 57 LEU B N 1
ATOM 1678 C CA . LEU B 1 57 ? 4.852 9.234 11.109 1 97.56 57 LEU B CA 1
ATOM 1679 C C . LEU B 1 57 ? 5.703 8.172 11.797 1 97.56 57 LEU B C 1
ATOM 1681 O O . LEU B 1 57 ? 6.555 7.543 11.164 1 97.56 57 LEU B O 1
ATOM 1685 N N . GLU B 1 58 ? 5.461 7.992 13.016 1 97.25 58 GLU B N 1
ATOM 1686 C CA . GLU B 1 58 ? 6.184 6.957 13.75 1 97.25 58 GLU B CA 1
ATOM 1687 C C . GLU B 1 58 ? 5.859 5.57 13.203 1 97.25 58 GLU B C 1
ATOM 1689 O O . GLU B 1 58 ? 6.75 4.727 13.07 1 97.25 58 GLU B O 1
ATOM 1694 N N . LYS B 1 59 ? 4.598 5.379 12.922 1 95.44 59 LYS B N 1
ATOM 1695 C CA . LYS B 1 59 ? 4.191 4.105 12.336 1 95.44 59 LYS B CA 1
ATOM 1696 C C . LYS B 1 59 ? 4.816 3.91 10.961 1 95.44 59 LYS B C 1
ATOM 1698 O O . LYS B 1 59 ? 5.242 2.807 10.617 1 95.44 59 LYS B O 1
ATOM 1703 N N . ILE B 1 60 ? 4.836 4.941 10.188 1 97.81 60 ILE B N 1
ATOM 1704 C CA . ILE B 1 60 ? 5.426 4.887 8.859 1 97.81 60 ILE B CA 1
ATOM 1705 C C . ILE B 1 60 ? 6.918 4.582 8.961 1 97.81 60 ILE B C 1
ATOM 1707 O O . ILE B 1 60 ? 7.438 3.725 8.242 1 97.81 60 ILE B O 1
ATOM 1711 N N . ARG B 1 61 ? 7.539 5.195 9.898 1 98.38 61 ARG B N 1
ATOM 1712 C CA . ARG B 1 61 ? 8.961 4.957 10.133 1 98.38 61 ARG B CA 1
ATOM 1713 C C . ARG B 1 61 ? 9.227 3.488 10.445 1 98.38 61 ARG B C 1
ATOM 1715 O O . ARG B 1 61 ? 10.148 2.885 9.883 1 98.38 61 ARG B O 1
ATOM 1722 N N . SER B 1 62 ? 8.469 2.988 11.25 1 97.69 62 SER B N 1
ATOM 1723 C CA . SER B 1 62 ? 8.602 1.587 11.633 1 97.69 62 SER B CA 1
ATOM 1724 C C . SER B 1 62 ? 8.375 0.664 10.438 1 97.69 62 SER B C 1
ATOM 1726 O O . SER B 1 62 ? 9.109 -0.304 10.25 1 97.69 62 SER B O 1
ATOM 1728 N N . SER B 1 63 ? 7.379 1.008 9.742 1 96.31 63 SER B N 1
ATOM 1729 C CA . SER B 1 63 ? 7.074 0.214 8.555 1 96.31 63 SER B CA 1
ATOM 1730 C C . SER B 1 63 ? 8.227 0.253 7.555 1 96.31 63 SER B C 1
ATOM 1732 O O . SER B 1 63 ? 8.609 -0.78 6.996 1 96.31 63 SER B O 1
ATOM 1734 N N . MET B 1 64 ? 8.797 1.408 7.371 1 97.88 64 MET B N 1
ATOM 1735 C CA . MET B 1 64 ? 9.906 1.565 6.434 1 97.88 64 MET B CA 1
ATOM 1736 C C . MET B 1 64 ? 11.133 0.796 6.91 1 97.88 64 MET B C 1
ATOM 1738 O O . MET B 1 64 ? 11.789 0.115 6.117 1 97.88 64 MET B O 1
ATOM 1742 N N . LEU B 1 65 ? 11.367 0.83 8.156 1 97.94 65 LEU B N 1
ATOM 1743 C CA . LEU B 1 65 ? 12.508 0.11 8.719 1 97.94 65 LEU B CA 1
ATOM 1744 C C . LEU B 1 65 ? 12.328 -1.396 8.547 1 97.94 65 LEU B C 1
ATOM 1746 O O . LEU B 1 65 ? 13.273 -2.096 8.172 1 97.94 65 LEU B O 1
ATOM 1750 N N . SER B 1 66 ? 11.133 -1.809 8.781 1 96 66 SER B N 1
ATOM 1751 C CA . SER B 1 66 ? 10.82 -3.223 8.602 1 96 66 SER B CA 1
ATOM 1752 C C . SER B 1 66 ? 11.031 -3.654 7.152 1 96 66 SER B C 1
ATOM 1754 O O . SER B 1 66 ? 11.594 -4.723 6.891 1 96 66 SER B O 1
ATOM 1756 N N . LYS B 1 67 ? 10.703 -2.838 6.25 1 94.25 67 LYS B N 1
ATOM 1757 C CA . LYS B 1 67 ? 10.82 -3.168 4.832 1 94.25 67 LYS B CA 1
ATOM 1758 C C . LYS B 1 67 ? 12.281 -3.172 4.391 1 94.25 67 LYS B C 1
ATOM 1760 O O . LYS B 1 67 ? 12.703 -4.055 3.641 1 94.25 67 LYS B O 1
ATOM 1765 N N . VAL B 1 68 ? 13.008 -2.225 4.855 1 96 68 VAL B N 1
ATOM 1766 C CA . VAL B 1 68 ? 14.43 -2.178 4.535 1 96 68 VAL B CA 1
ATOM 1767 C C . VAL B 1 68 ? 15.094 -3.492 4.941 1 96 68 VAL B C 1
ATOM 1769 O O . VAL B 1 68 ? 15.969 -3.998 4.23 1 96 68 VAL B O 1
ATOM 1772 N N . LEU B 1 69 ? 14.625 -4.043 6.012 1 95.06 69 LEU B N 1
ATOM 1773 C CA . LEU B 1 69 ? 15.258 -5.215 6.598 1 95.06 69 LEU B CA 1
ATOM 1774 C C . LEU B 1 69 ? 14.734 -6.496 5.953 1 95.06 69 LEU B C 1
ATOM 1776 O O . LEU B 1 69 ? 15.508 -7.422 5.691 1 95.06 69 LEU B O 1
ATOM 1780 N N . ASN B 1 70 ? 13.461 -6.555 5.605 1 90.75 70 ASN B N 1
ATOM 1781 C CA . ASN B 1 70 ? 12.852 -7.836 5.27 1 90.75 70 ASN B CA 1
ATOM 1782 C C . ASN B 1 70 ? 12.422 -7.887 3.805 1 90.75 70 ASN B C 1
ATOM 1784 O O . ASN B 1 70 ? 12.414 -8.953 3.191 1 90.75 70 ASN B O 1
ATOM 1788 N N . GLN B 1 71 ? 12.008 -6.758 3.27 1 90.25 71 GLN B N 1
ATOM 1789 C CA . GLN B 1 71 ? 11.492 -6.652 1.909 1 90.25 71 GLN B CA 1
ATOM 1790 C C . GLN B 1 71 ? 12.008 -5.395 1.22 1 90.25 71 GLN B C 1
ATOM 1792 O O . GLN B 1 71 ? 11.242 -4.469 0.953 1 90.25 71 GLN B O 1
ATOM 1797 N N . PRO B 1 72 ? 13.219 -5.406 0.885 1 91.38 72 PRO B N 1
ATOM 1798 C CA . PRO B 1 72 ? 13.883 -4.184 0.413 1 91.38 72 PRO B CA 1
ATOM 1799 C C . PRO B 1 72 ? 13.359 -3.721 -0.945 1 91.38 72 PRO B C 1
ATOM 1801 O O . PRO B 1 72 ? 13.664 -2.609 -1.383 1 91.38 72 PRO B O 1
ATOM 1804 N N . THR B 1 73 ? 12.547 -4.48 -1.625 1 89.69 73 THR B N 1
ATOM 1805 C CA . THR B 1 73 ? 12.039 -4.09 -2.934 1 89.69 73 THR B CA 1
ATOM 1806 C C . THR B 1 73 ? 10.648 -3.465 -2.807 1 89.69 73 THR B C 1
ATOM 1808 O O . THR B 1 73 ? 10.109 -2.936 -3.781 1 89.69 73 THR B O 1
ATOM 1811 N N . ASP B 1 74 ? 10.039 -3.508 -1.583 1 93.5 74 ASP B N 1
ATOM 1812 C CA . ASP B 1 74 ? 8.727 -2.912 -1.369 1 93.5 74 ASP B CA 1
ATOM 1813 C C . ASP B 1 74 ? 8.789 -1.39 -1.467 1 93.5 74 ASP B C 1
ATOM 1815 O O . ASP B 1 74 ? 9.789 -0.78 -1.087 1 93.5 74 ASP B O 1
ATOM 1819 N N . GLN B 1 75 ? 7.766 -0.828 -1.985 1 93.94 75 GLN B N 1
ATOM 1820 C CA . GLN B 1 75 ? 7.73 0.616 -2.188 1 93.94 75 GLN B CA 1
ATOM 1821 C C . GLN B 1 75 ? 6.75 1.281 -1.227 1 93.94 75 GLN B C 1
ATOM 1823 O O . GLN B 1 75 ? 5.723 0.694 -0.872 1 93.94 75 GLN B O 1
ATOM 1828 N N . VAL B 1 76 ? 7.137 2.496 -0.853 1 96.75 76 VAL B N 1
ATOM 1829 C CA . VAL B 1 76 ? 6.32 3.285 0.063 1 96.75 76 VAL B CA 1
ATOM 1830 C C . VAL B 1 76 ? 6.148 4.699 -0.486 1 96.75 76 VAL B C 1
ATOM 1832 O O . VAL B 1 76 ? 7.102 5.297 -0.991 1 96.75 76 VAL B O 1
ATOM 1835 N N . GLY B 1 77 ? 4.957 5.207 -0.511 1 96.94 77 GLY B N 1
ATOM 1836 C CA . GLY B 1 77 ? 4.637 6.602 -0.77 1 96.94 77 GLY B CA 1
ATOM 1837 C C . GLY B 1 77 ? 3.904 7.27 0.378 1 96.94 77 GLY B C 1
ATOM 1838 O O . GLY B 1 77 ? 3.229 6.602 1.162 1 96.94 77 GLY B O 1
ATOM 1839 N N . ILE B 1 78 ? 4.082 8.602 0.479 1 97.94 78 ILE B N 1
ATOM 1840 C CA . ILE B 1 78 ? 3.445 9.367 1.546 1 97.94 78 ILE B CA 1
ATOM 1841 C C . ILE B 1 78 ? 2.793 10.617 0.963 1 97.94 78 ILE B C 1
ATOM 1843 O O . ILE B 1 78 ? 3.465 11.438 0.336 1 97.94 78 ILE B O 1
ATOM 1847 N N . VAL B 1 79 ? 1.52 10.797 1.228 1 96.56 79 VAL B N 1
ATOM 1848 C CA . VAL B 1 79 ? 0.759 11.969 0.792 1 96.56 79 VAL B CA 1
ATOM 1849 C C . VAL B 1 79 ? 0.131 12.656 2 1 96.56 79 VAL B C 1
ATOM 1851 O O . VAL B 1 79 ? -0.516 12.008 2.826 1 96.56 79 VAL B O 1
ATOM 1854 N N . LEU B 1 80 ? 0.375 13.922 2.119 1 96.75 80 LEU B N 1
ATOM 1855 C CA . LEU B 1 80 ? -0.286 14.773 3.104 1 96.75 80 LEU B CA 1
ATOM 1856 C C . LEU B 1 80 ? -1.467 15.508 2.479 1 96.75 80 LEU B C 1
ATOM 1858 O O . LEU B 1 80 ? -1.382 15.977 1.34 1 96.75 80 LEU B O 1
ATOM 1862 N N . PHE B 1 81 ? -2.516 15.641 3.25 1 94.5 81 PHE B N 1
ATOM 1863 C CA . PHE B 1 81 ? -3.604 16.484 2.781 1 94.5 81 PHE B CA 1
ATOM 1864 C C . PHE B 1 81 ? -4.117 17.375 3.906 1 94.5 81 PHE B C 1
ATOM 1866 O O . PHE B 1 81 ? -3.779 17.172 5.074 1 94.5 81 PHE B O 1
ATOM 1873 N N . GLY B 1 82 ? -4.801 18.406 3.49 1 93.94 82 GLY B N 1
ATOM 1874 C CA . GLY B 1 82 ? -5.145 19.453 4.449 1 93.94 82 GLY B CA 1
ATOM 1875 C C . GLY B 1 82 ? -3.988 20.391 4.75 1 93.94 82 GLY B C 1
ATOM 1876 O O . GLY B 1 82 ? -3.922 20.969 5.832 1 93.94 82 GLY B O 1
ATOM 1877 N N . THR B 1 83 ? -3.057 20.422 3.896 1 96.75 83 THR B N 1
ATOM 1878 C CA . THR B 1 83 ? -1.872 21.266 4.043 1 96.75 83 THR B CA 1
ATOM 1879 C C . THR B 1 83 ? -2.082 22.609 3.377 1 96.75 83 THR B C 1
ATOM 1881 O O . THR B 1 83 ? -2.842 22.734 2.412 1 96.75 83 THR B O 1
ATOM 1884 N N . ARG B 1 84 ? -1.437 23.609 3.828 1 96.19 84 ARG B N 1
ATOM 1885 C CA . ARG B 1 84 ? -1.44 24.922 3.191 1 96.19 84 ARG B CA 1
ATOM 1886 C C . ARG B 1 84 ? -0.672 24.891 1.875 1 96.19 84 ARG B C 1
ATOM 1888 O O . ARG B 1 84 ? -1.119 25.453 0.877 1 96.19 84 ARG B O 1
ATOM 1895 N N . GLU B 1 85 ? 0.455 24.188 1.885 1 96.44 85 GLU B N 1
ATOM 1896 C CA . GLU B 1 85 ? 1.29 24.047 0.696 1 96.44 85 GLU B CA 1
ATOM 1897 C C . GLU B 1 85 ? 0.815 22.891 -0.178 1 96.44 85 GLU B C 1
ATOM 1899 O O . GLU B 1 85 ? 0.135 21.984 0.302 1 96.44 85 GLU B O 1
ATOM 1904 N N . LYS B 1 86 ? 1.047 23.031 -1.386 1 95.56 86 LYS B N 1
ATOM 1905 C CA . LYS B 1 86 ? 0.776 21.938 -2.318 1 95.56 86 LYS B CA 1
ATOM 1906 C C . LYS B 1 86 ? 2.045 21.516 -3.051 1 95.56 86 LYS B C 1
ATOM 1908 O O . LYS B 1 86 ? 2.93 22.328 -3.301 1 95.56 86 LYS B O 1
ATOM 1913 N N . GLN B 1 87 ? 2.17 20.203 -3.301 1 95.69 87 GLN B N 1
ATOM 1914 C CA . GLN B 1 87 ? 3.188 19.594 -4.156 1 95.69 87 GLN B CA 1
ATOM 1915 C C . GLN B 1 87 ? 2.676 18.312 -4.797 1 95.69 87 GLN B C 1
ATOM 1917 O O . GLN B 1 87 ? 2.604 17.266 -4.137 1 95.69 87 GLN B O 1
ATOM 1922 N N . ASN B 1 88 ? 2.336 18.359 -6.066 1 94.06 88 ASN B N 1
ATOM 1923 C CA . ASN B 1 88 ? 1.833 17.234 -6.832 1 94.06 88 ASN B CA 1
ATOM 1924 C C . ASN B 1 88 ? 1.785 17.547 -8.328 1 94.06 88 ASN B C 1
ATOM 1926 O O . ASN B 1 88 ? 1.858 18.703 -8.727 1 94.06 88 ASN B O 1
ATOM 1930 N N . ALA B 1 89 ? 1.736 16.547 -9.039 1 88.38 89 ALA B N 1
ATOM 1931 C CA . ALA B 1 89 ? 1.842 16.688 -10.484 1 88.38 89 ALA B CA 1
ATOM 1932 C C . ALA B 1 89 ? 0.6 17.375 -11.062 1 88.38 89 ALA B C 1
ATOM 1934 O O . ALA B 1 89 ? 0.655 17.969 -12.141 1 88.38 89 ALA B O 1
ATOM 1935 N N . THR B 1 90 ? -0.522 17.297 -10.453 1 88.38 90 THR B N 1
ATOM 1936 C CA . THR B 1 90 ? -1.782 17.797 -10.992 1 88.38 90 THR B CA 1
ATOM 1937 C C . THR B 1 90 ? -2.09 19.188 -10.445 1 88.38 90 THR B C 1
ATOM 1939 O O . THR B 1 90 ? -3.111 19.781 -10.797 1 88.38 90 THR B O 1
ATOM 1942 N N . ASP B 1 91 ? -1.296 19.719 -9.578 1 93 91 ASP B N 1
ATOM 1943 C CA . ASP B 1 91 ? -1.353 21.078 -9.047 1 93 91 ASP B CA 1
ATOM 1944 C C . ASP B 1 91 ? -2.631 21.297 -8.242 1 93 91 ASP B C 1
ATOM 1946 O O . ASP B 1 91 ? -3.215 22.391 -8.289 1 93 91 ASP B O 1
ATOM 1950 N N . ASN B 1 92 ? -3.129 20.203 -7.645 1 93.62 92 ASN B N 1
ATOM 1951 C CA . ASN B 1 92 ? -4.289 20.312 -6.766 1 93.62 92 ASN B CA 1
ATOM 1952 C C . ASN B 1 92 ? -3.922 20.938 -5.426 1 93.62 92 ASN B C 1
ATOM 1954 O O . ASN B 1 92 ? -2.881 20.625 -4.852 1 93.62 92 ASN B O 1
ATOM 1958 N N . GLU B 1 93 ? -4.746 21.812 -4.957 1 94.31 93 GLU B N 1
ATOM 1959 C CA . GLU B 1 93 ? -4.477 22.531 -3.713 1 94.31 93 GLU B CA 1
ATOM 1960 C C . GLU B 1 93 ? -4.598 21.594 -2.506 1 94.31 93 GLU B C 1
ATOM 1962 O O . GLU B 1 93 ? -5.309 20.594 -2.559 1 94.31 93 GLU B O 1
ATOM 1967 N N . SER B 1 94 ? -3.859 21.922 -1.384 1 95.12 94 SER B N 1
ATOM 1968 C CA . SER B 1 94 ? -3.996 21.375 -0.038 1 95.12 94 SER B CA 1
ATOM 1969 C C . SER B 1 94 ? -3.635 19.891 -0.002 1 95.12 94 SER B C 1
ATOM 1971 O O . SER B 1 94 ? -4.062 19.156 0.895 1 95.12 94 SER B O 1
ATOM 1973 N N . VAL B 1 95 ? -2.973 19.453 -1.042 1 95.12 95 VAL B N 1
ATOM 1974 C CA . VAL B 1 95 ? -2.441 18.094 -1.09 1 95.12 95 VAL B CA 1
ATOM 1975 C C . VAL B 1 95 ? -0.948 18.141 -1.403 1 95.12 95 VAL B C 1
ATOM 1977 O O . VAL B 1 95 ? -0.527 18.781 -2.367 1 95.12 95 VAL B O 1
ATOM 1980 N N . TYR B 1 96 ? -0.163 17.469 -0.576 1 97.12 96 TYR B N 1
ATOM 1981 C CA . TYR B 1 96 ? 1.29 17.5 -0.696 1 97.12 96 TYR B CA 1
ATOM 1982 C C . TYR B 1 96 ? 1.869 16.094 -0.743 1 97.12 96 TYR B C 1
ATOM 1984 O O . TYR B 1 96 ? 1.781 15.352 0.234 1 97.12 96 TYR B O 1
ATOM 1992 N N . VAL B 1 97 ? 2.484 15.742 -1.83 1 97.56 97 VAL B N 1
ATOM 1993 C CA . VAL B 1 97 ? 3.221 14.484 -1.907 1 97.56 97 VAL B CA 1
ATOM 1994 C C . VAL B 1 97 ? 4.562 14.633 -1.194 1 97.56 97 VAL B C 1
ATOM 1996 O O . VAL B 1 97 ? 5.508 15.203 -1.742 1 97.56 97 VAL B O 1
ATOM 1999 N N . LEU B 1 98 ? 4.59 14.094 -0.007 1 97.75 98 LEU B N 1
ATOM 2000 C CA . LEU B 1 98 ? 5.809 14.203 0.787 1 97.75 98 LEU B CA 1
ATOM 2001 C C . LEU B 1 98 ? 6.898 13.297 0.228 1 97.75 98 LEU B C 1
ATOM 2003 O O . LEU B 1 98 ? 8.055 13.719 0.09 1 97.75 98 LEU B O 1
ATOM 2007 N N . GLN B 1 99 ? 6.516 12.078 -0.051 1 97.12 99 GLN B N 1
ATOM 2008 C CA . GLN B 1 99 ? 7.406 11.117 -0.689 1 97.12 99 GLN B CA 1
ATOM 2009 C C . GLN B 1 99 ? 6.672 10.32 -1.762 1 97.12 99 GLN B C 1
ATOM 2011 O O . GLN B 1 99 ? 5.621 9.727 -1.493 1 97.12 99 GLN B O 1
ATOM 2016 N N . THR B 1 100 ? 7.207 10.32 -3.021 1 94.75 100 THR B N 1
ATOM 2017 C CA . THR B 1 100 ? 6.66 9.492 -4.094 1 94.75 100 THR B CA 1
ATOM 2018 C C . THR B 1 100 ? 6.918 8.016 -3.824 1 94.75 100 THR B C 1
ATOM 2020 O O . THR B 1 100 ? 7.734 7.668 -2.967 1 94.75 100 THR B O 1
ATOM 2023 N N . MET B 1 101 ? 6.188 7.168 -4.531 1 93.25 101 MET B N 1
ATOM 2024 C CA . MET B 1 101 ? 6.367 5.727 -4.383 1 93.25 101 MET B CA 1
ATOM 2025 C C . MET B 1 101 ? 7.797 5.316 -4.719 1 93.25 101 MET B C 1
ATOM 2027 O O . MET B 1 101 ? 8.258 5.523 -5.844 1 93.25 101 MET B O 1
ATOM 2031 N N . ASP B 1 102 ? 8.484 4.789 -3.775 1 94.19 102 ASP B N 1
ATOM 2032 C CA . ASP B 1 102 ? 9.852 4.316 -3.977 1 94.19 102 ASP B CA 1
ATOM 2033 C C . ASP B 1 102 ? 10.305 3.436 -2.812 1 94.19 102 ASP B C 1
ATOM 2035 O O . ASP B 1 102 ? 9.594 3.309 -1.812 1 94.19 102 ASP B O 1
ATOM 2039 N N . ILE B 1 103 ? 11.375 2.793 -3.016 1 94.94 103 ILE B N 1
ATOM 2040 C CA . ILE B 1 103 ? 11.938 1.954 -1.964 1 94.94 103 ILE B CA 1
ATOM 2041 C C . ILE B 1 103 ? 12.445 2.832 -0.822 1 94.94 103 ILE B C 1
ATOM 2043 O O . ILE B 1 103 ? 13.117 3.84 -1.057 1 94.94 103 ILE B O 1
ATOM 2047 N N . PRO B 1 104 ? 12.062 2.434 0.361 1 97.44 104 PRO B N 1
ATOM 2048 C CA . PRO B 1 104 ? 12.609 3.182 1.495 1 97.44 104 PRO B CA 1
ATOM 2049 C C . PRO B 1 104 ? 14.133 3.117 1.566 1 97.44 104 PRO B C 1
ATOM 2051 O O . PRO B 1 104 ? 14.727 2.066 1.304 1 97.44 104 PRO B O 1
ATOM 2054 N N . ASP B 1 105 ? 14.719 4.238 1.811 1 97.25 105 ASP B N 1
ATOM 2055 C CA . ASP B 1 105 ? 16.156 4.305 2.033 1 97.25 105 ASP B CA 1
ATOM 2056 C C . ASP B 1 105 ? 16.5 5.246 3.189 1 97.25 105 ASP B C 1
ATOM 2058 O O . ASP B 1 105 ? 15.602 5.766 3.852 1 97.25 105 ASP B O 1
ATOM 2062 N N . ALA B 1 106 ? 17.797 5.348 3.473 1 97.56 106 ALA B N 1
ATOM 2063 C CA . ALA B 1 106 ? 18.234 6.105 4.641 1 97.56 106 ALA B CA 1
ATOM 2064 C C . ALA B 1 106 ? 17.75 7.551 4.574 1 97.56 106 ALA B C 1
ATOM 2066 O O . ALA B 1 106 ? 17.359 8.125 5.59 1 97.56 106 ALA B O 1
ATOM 2067 N N . SER B 1 107 ? 17.844 8.164 3.393 1 98.12 107 SER B N 1
ATOM 2068 C CA . SER B 1 107 ? 17.438 9.562 3.238 1 98.12 107 SER B CA 1
ATOM 2069 C C . SER B 1 107 ? 15.953 9.742 3.51 1 98.12 107 SER B C 1
ATOM 2071 O O . SER B 1 107 ? 15.555 10.68 4.199 1 98.12 107 SER B O 1
ATOM 2073 N N . ARG B 1 108 ? 15.164 8.922 2.979 1 98.19 108 ARG B N 1
ATOM 2074 C CA . ARG B 1 108 ? 13.719 8.977 3.162 1 98.19 108 ARG B CA 1
ATOM 2075 C C . ARG B 1 108 ? 13.352 8.781 4.629 1 98.19 108 ARG B C 1
ATOM 2077 O O . ARG B 1 108 ? 12.469 9.477 5.148 1 98.19 108 ARG B O 1
ATOM 2084 N N . ILE B 1 109 ? 14.008 7.82 5.324 1 98.56 109 ILE B N 1
ATOM 2085 C CA . ILE B 1 109 ? 13.734 7.543 6.73 1 98.56 109 ILE B CA 1
ATOM 2086 C C . ILE B 1 109 ? 14.211 8.711 7.59 1 98.56 109 ILE B C 1
ATOM 2088 O O . ILE B 1 109 ? 13.539 9.094 8.555 1 98.56 109 ILE B O 1
ATOM 2092 N N . LYS B 1 110 ? 15.32 9.297 7.188 1 98.5 110 LYS B N 1
ATOM 2093 C CA . LYS B 1 110 ? 15.859 10.453 7.902 1 98.5 110 LYS B CA 1
ATOM 2094 C C . LYS B 1 110 ? 14.883 11.625 7.848 1 98.5 110 LYS B C 1
ATOM 2096 O O . LYS B 1 110 ? 14.727 12.352 8.836 1 98.5 110 LYS B O 1
ATOM 2101 N N . GLU B 1 111 ? 14.336 11.859 6.727 1 98.25 111 GLU B N 1
ATOM 2102 C CA . GLU B 1 111 ? 13.352 12.922 6.586 1 98.25 111 GLU B CA 1
ATOM 2103 C C . GLU B 1 111 ? 12.203 12.75 7.582 1 98.25 111 GLU B C 1
ATOM 2105 O O . GLU B 1 111 ? 11.805 13.703 8.25 1 98.25 111 GLU B O 1
ATOM 2110 N N . ILE B 1 112 ? 11.703 11.531 7.691 1 98.5 112 ILE B N 1
ATOM 2111 C CA . ILE B 1 112 ? 10.609 11.219 8.609 1 98.5 112 ILE B CA 1
ATOM 2112 C C . ILE B 1 112 ? 11.078 11.398 10.047 1 98.5 112 ILE B C 1
ATOM 2114 O O . ILE B 1 112 ? 10.352 11.953 10.883 1 98.5 112 ILE B O 1
ATOM 2118 N N . ASP B 1 113 ? 12.328 10.961 10.312 1 98.56 113 ASP B N 1
ATOM 2119 C CA . ASP B 1 113 ? 12.906 11.133 11.641 1 98.56 113 ASP B CA 1
ATOM 2120 C C . ASP B 1 113 ? 12.945 12.609 12.039 1 98.56 113 ASP B C 1
ATOM 2122 O O . ASP B 1 1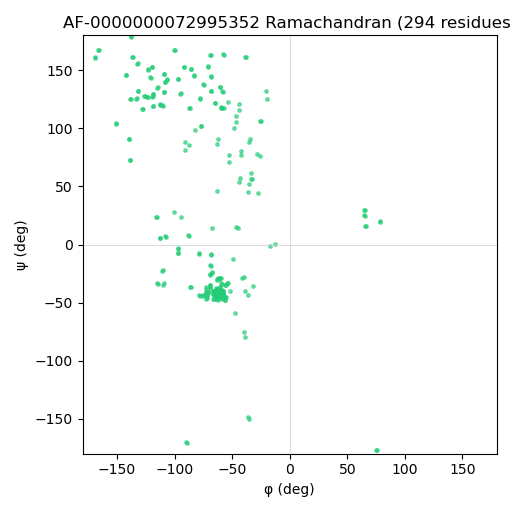13 ? 12.688 12.953 13.195 1 98.56 113 ASP B O 1
ATOM 2126 N N . GLY B 1 114 ? 13.328 13.398 11.086 1 98.25 114 GLY B N 1
ATOM 2127 C CA . GLY B 1 114 ? 13.375 14.828 11.344 1 98.25 114 GLY B CA 1
ATOM 2128 C C . GLY B 1 114 ? 12.039 15.406 11.773 1 98.25 114 GLY B C 1
ATOM 2129 O O . GLY B 1 114 ? 11.977 16.203 12.711 1 98.25 114 GLY B O 1
ATOM 2130 N N . PHE B 1 115 ? 11 14.953 11.148 1 98.19 115 PHE B N 1
ATOM 2131 C CA . PHE B 1 115 ? 9.664 15.445 11.484 1 98.19 115 PHE B CA 1
ATOM 2132 C C . PHE B 1 115 ? 9.211 14.898 12.836 1 98.19 115 PHE B C 1
ATOM 2134 O O . PHE B 1 115 ? 8.555 15.602 13.609 1 98.19 115 PHE B O 1
ATOM 2141 N N . ILE B 1 116 ? 9.516 13.656 13.164 1 97.81 116 ILE B N 1
ATOM 2142 C CA . ILE B 1 116 ? 9.133 13.039 14.43 1 97.81 116 ILE B CA 1
ATOM 2143 C C . ILE B 1 116 ? 9.812 13.758 15.594 1 97.81 116 ILE B C 1
ATOM 2145 O O . ILE B 1 116 ? 9.195 13.984 16.641 1 97.81 116 ILE B O 1
ATOM 2149 N N . GLN B 1 117 ? 11.023 14.117 15.414 1 97.69 117 GLN B N 1
ATOM 2150 C CA . GLN B 1 117 ? 11.797 14.781 16.453 1 97.69 117 GLN B CA 1
ATOM 2151 C C . GLN B 1 117 ? 11.234 16.172 16.766 1 97.69 117 GLN B C 1
ATOM 2153 O O . GLN B 1 117 ? 11.227 16.609 17.906 1 97.69 117 GLN B O 1
ATOM 2158 N N . ASN B 1 118 ? 10.859 16.797 15.711 1 97.25 118 ASN B N 1
ATOM 2159 C CA . ASN B 1 118 ? 10.266 18.109 15.852 1 97.25 118 ASN B CA 1
ATOM 2160 C C . ASN B 1 118 ? 9.078 18.297 14.906 1 97.25 118 ASN B C 1
ATOM 2162 O O . ASN B 1 118 ? 9.219 18.922 13.844 1 97.25 118 ASN B O 1
ATOM 2166 N N . ILE B 1 119 ? 7.906 17.953 15.406 1 96.56 119 ILE B N 1
ATOM 2167 C CA . ILE B 1 119 ? 6.707 17.906 14.578 1 96.56 119 ILE B CA 1
ATOM 2168 C C . ILE B 1 119 ? 6.328 19.312 14.133 1 96.56 119 ILE B C 1
ATOM 2170 O O . ILE B 1 119 ? 5.684 19.484 13.094 1 96.56 119 ILE B O 1
ATOM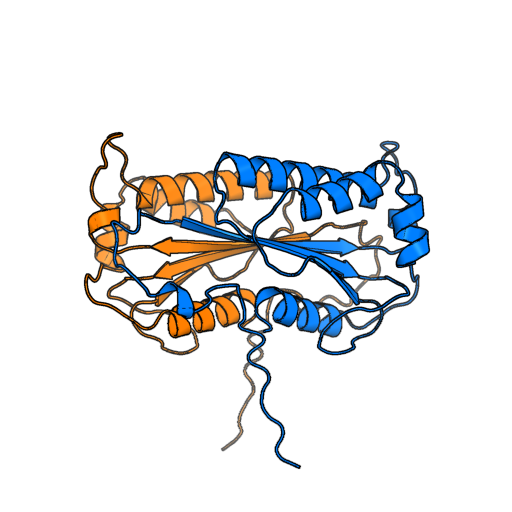 2174 N N . SER B 1 120 ? 6.742 20.328 14.859 1 95.94 120 SER B N 1
ATOM 2175 C CA . SER B 1 120 ? 6.438 21.703 14.484 1 95.94 120 SER B CA 1
ATOM 2176 C C . SER B 1 120 ? 7.059 22.062 13.133 1 95.94 120 SER B C 1
ATOM 2178 O O . SER B 1 120 ? 6.531 22.906 12.406 1 95.94 120 SER B O 1
ATOM 2180 N N . THR B 1 121 ? 8.195 21.406 12.805 1 97 121 THR B N 1
ATOM 2181 C CA . THR B 1 121 ? 8.852 21.672 11.531 1 97 121 THR B CA 1
ATOM 2182 C C . THR B 1 121 ? 7.949 21.25 10.367 1 97 121 THR B C 1
ATOM 2184 O O . THR B 1 121 ? 7.926 21.922 9.328 1 97 121 THR B O 1
ATOM 2187 N N . LEU B 1 122 ? 7.207 20.141 10.492 1 96.88 122 LEU B N 1
ATOM 2188 C CA . LEU B 1 122 ? 6.258 19.719 9.469 1 96.88 122 LEU B CA 1
ATOM 2189 C C . LEU B 1 122 ? 5.125 20.734 9.32 1 96.88 122 LEU B C 1
ATOM 2191 O O . LEU B 1 122 ? 4.777 21.125 8.203 1 96.88 122 LEU B O 1
ATOM 2195 N N . HIS B 1 123 ? 4.648 21.125 10.438 1 95.5 123 HIS B N 1
ATOM 2196 C CA . HIS B 1 123 ? 3.572 22.109 10.43 1 95.5 123 HIS B CA 1
ATOM 2197 C C . HIS B 1 123 ? 4.031 23.422 9.805 1 95.5 123 HIS B C 1
ATOM 2199 O O . HIS B 1 123 ? 3.293 24.031 9.023 1 95.5 123 HIS B O 1
ATOM 2205 N N . ASP B 1 124 ? 5.172 23.859 10.172 1 96.62 124 ASP B N 1
ATOM 2206 C CA . ASP B 1 124 ? 5.711 25.109 9.672 1 96.62 124 ASP B CA 1
ATOM 2207 C C . ASP B 1 124 ? 5.945 25.047 8.164 1 96.62 124 ASP B C 1
ATOM 2209 O O . ASP B 1 124 ? 5.684 26.016 7.445 1 96.62 124 ASP B O 1
ATOM 2213 N N . LYS B 1 125 ? 6.379 23.953 7.668 1 96.56 125 LYS B N 1
ATOM 2214 C CA . LYS B 1 125 ? 6.762 23.812 6.27 1 96.56 125 LYS B CA 1
ATOM 2215 C C . LYS B 1 125 ? 5.531 23.641 5.379 1 96.56 125 LYS B C 1
ATOM 2217 O O . LYS B 1 125 ? 5.441 24.25 4.312 1 96.56 125 LYS B O 1
ATOM 2222 N N . TYR B 1 126 ? 4.57 22.812 5.828 1 96.12 126 TYR B N 1
ATOM 2223 C CA . TYR B 1 126 ? 3.492 22.422 4.922 1 96.12 126 TYR B CA 1
ATOM 2224 C C . TYR B 1 126 ? 2.172 23.047 5.352 1 96.12 126 TYR B C 1
ATOM 2226 O O . TYR B 1 126 ? 1.245 23.172 4.551 1 96.12 126 TYR B O 1
ATOM 2234 N N . GLY B 1 127 ? 2.084 23.422 6.664 1 91.75 127 GLY B N 1
ATOM 2235 C CA . GLY B 1 127 ? 0.915 24.109 7.184 1 91.75 127 GLY B CA 1
ATOM 2236 C C . GLY B 1 127 ? -0.28 23.203 7.379 1 91.75 127 GLY B C 1
ATOM 2237 O O . GLY B 1 127 ? -0.153 21.984 7.297 1 91.75 127 GLY B O 1
ATOM 2238 N N . SER B 1 128 ? -1.288 23.828 7.766 1 93.19 128 SER B N 1
ATOM 2239 C CA . SER B 1 128 ? -2.582 23.188 7.961 1 93.19 128 SER B CA 1
ATOM 2240 C C . SER B 1 128 ? -3.727 24.094 7.535 1 93.19 128 SER B C 1
ATOM 2242 O O . SER B 1 128 ? -3.617 25.328 7.629 1 93.19 128 SER B O 1
ATOM 2244 N N . ILE B 1 129 ? -4.711 23.469 7.031 1 90.31 129 ILE B N 1
ATOM 2245 C CA . ILE B 1 129 ? -5.895 24.25 6.672 1 90.31 129 ILE B CA 1
ATOM 2246 C C . ILE B 1 129 ? -7.117 23.688 7.398 1 90.31 129 ILE B C 1
ATOM 2248 O O . ILE B 1 129 ? -7.141 22.516 7.77 1 90.31 129 ILE B O 1
ATOM 2252 N N . ASP B 1 130 ? -8.016 24.547 7.637 1 86.06 130 ASP B N 1
ATOM 2253 C CA . ASP B 1 130 ? -9.227 24.141 8.328 1 86.06 130 ASP B CA 1
ATOM 2254 C C . ASP B 1 130 ? -10.445 24.234 7.414 1 86.06 130 ASP B C 1
ATOM 2256 O O . ASP B 1 130 ? -11.578 24.062 7.859 1 86.06 130 ASP B O 1
ATOM 2260 N N . TRP B 1 131 ? -10.242 24.547 6.117 1 84.81 131 TRP B N 1
ATOM 2261 C CA . TRP B 1 131 ? -11.367 24.609 5.191 1 84.81 131 TRP B CA 1
ATOM 2262 C C . TRP B 1 131 ? -11.445 23.328 4.359 1 84.81 131 TRP B C 1
ATOM 2264 O O . TRP B 1 131 ? -10.5 22.531 4.336 1 84.81 131 TRP B O 1
ATOM 2274 N N . GLU B 1 132 ? -12.508 23.219 3.746 1 82.94 132 GLU B N 1
ATOM 2275 C CA . GLU B 1 132 ? -12.75 22 2.973 1 82.94 132 GLU B CA 1
ATOM 2276 C C . GLU B 1 132 ? -12.094 22.078 1.598 1 82.94 132 GLU B C 1
ATOM 2278 O O . GLU B 1 132 ? -11.891 23.172 1.065 1 82.94 132 GLU B O 1
ATOM 2283 N N . PHE B 1 133 ? -11.633 21 1.139 1 84.12 133 PHE B N 1
ATOM 2284 C CA . PHE B 1 133 ? -11.172 20.828 -0.234 1 84.12 133 PHE B CA 1
ATOM 2285 C C . PHE B 1 133 ? -11.75 19.562 -0.851 1 84.12 133 PHE B C 1
ATOM 2287 O O . PHE B 1 133 ? -12.148 18.641 -0.134 1 84.12 133 PHE B O 1
ATOM 2294 N N . PRO B 1 134 ? -11.852 19.484 -2.146 1 84.25 134 PRO B N 1
ATOM 2295 C CA . PRO B 1 134 ? -12.453 18.328 -2.793 1 84.25 134 PRO B CA 1
ATOM 2296 C C . PRO B 1 134 ? -11.648 17.047 -2.568 1 84.25 134 PRO B C 1
ATOM 2298 O O . PRO B 1 134 ? -10.477 16.969 -2.953 1 84.25 134 PRO B O 1
ATOM 2301 N N . MET B 1 135 ? -12.266 16.062 -2.002 1 85.62 135 MET B N 1
ATOM 2302 C CA . MET B 1 135 ? -11.602 14.789 -1.735 1 85.62 135 MET B CA 1
ATOM 2303 C C . MET B 1 135 ? -11.18 14.117 -3.035 1 85.62 135 MET B C 1
ATOM 2305 O O . MET B 1 135 ? -10.195 13.367 -3.059 1 85.62 135 MET B O 1
ATOM 2309 N N . SER B 1 136 ? -12.07 14.461 -4.121 1 84.62 136 SER B N 1
ATOM 2310 C CA . SER B 1 136 ? -11.703 13.945 -5.438 1 84.62 136 SER B CA 1
ATOM 2311 C C . SER B 1 136 ? -10.289 14.344 -5.816 1 84.62 136 SER B C 1
ATOM 2313 O O . SER B 1 136 ? -9.57 13.586 -6.473 1 84.62 136 SER B O 1
ATOM 2315 N N . ASP B 1 137 ? -9.844 15.531 -5.371 1 87.44 137 ASP B N 1
ATOM 2316 C CA . ASP B 1 137 ? -8.492 16 -5.637 1 87.44 137 ASP B CA 1
ATOM 2317 C C . ASP B 1 137 ? -7.453 15.133 -4.934 1 87.44 137 ASP B C 1
ATOM 2319 O O . ASP B 1 137 ? -6.422 14.789 -5.516 1 87.44 137 ASP B O 1
ATOM 2323 N N . LEU B 1 138 ? -7.781 14.82 -3.666 1 89.81 138 LEU B N 1
ATOM 2324 C CA . LEU B 1 138 ? -6.895 13.922 -2.93 1 89.81 138 LEU B CA 1
ATOM 2325 C C . LEU B 1 138 ? -6.762 12.586 -3.643 1 89.81 138 LEU B C 1
ATOM 2327 O O . LEU B 1 138 ? -5.656 12.07 -3.811 1 89.81 138 LEU B O 1
ATOM 2331 N N . PHE B 1 139 ? -7.82 12.164 -4.137 1 85.31 139 PHE B N 1
ATOM 2332 C CA . PHE B 1 139 ? -7.836 10.883 -4.84 1 85.31 139 PHE B CA 1
ATOM 2333 C C . PHE B 1 139 ? -6.996 10.953 -6.109 1 85.31 139 PHE B C 1
ATOM 2335 O O . PHE B 1 139 ? -6.191 10.062 -6.379 1 85.31 139 PHE B O 1
ATOM 2342 N N . TRP B 1 140 ? -7.246 11.992 -6.801 1 86.12 140 TRP B N 1
ATOM 2343 C CA . TRP B 1 140 ? -6.52 12.18 -8.047 1 86.12 140 TRP B CA 1
ATOM 2344 C C . TRP B 1 140 ? -5.016 12.211 -7.809 1 86.12 140 TRP B C 1
ATOM 2346 O O . TRP B 1 140 ? -4.254 11.531 -8.5 1 86.12 140 TRP B O 1
ATOM 2356 N N . VAL B 1 141 ? -4.641 12.914 -6.812 1 90.25 141 VAL B N 1
ATOM 2357 C CA . VAL B 1 141 ? -3.219 13.047 -6.508 1 90.25 141 VAL B CA 1
ATOM 2358 C C . VAL B 1 141 ? -2.654 11.703 -6.066 1 90.25 141 VAL B C 1
ATOM 2360 O O . VAL B 1 141 ? -1.549 11.32 -6.461 1 90.25 141 VAL B O 1
ATOM 2363 N N . CYS B 1 142 ? -3.375 10.969 -5.246 1 90.56 142 CYS B N 1
ATOM 2364 C CA . CYS B 1 142 ? -2.918 9.656 -4.797 1 90.56 142 CYS B CA 1
ATOM 2365 C C . CYS B 1 142 ? -2.713 8.719 -5.98 1 90.56 142 CYS B C 1
ATOM 2367 O O . CYS B 1 142 ? -1.734 7.973 -6.023 1 90.56 142 CYS B O 1
ATOM 2369 N N . SER B 1 143 ? -3.641 8.797 -6.902 1 84.44 143 SER B N 1
ATOM 2370 C CA . SER B 1 143 ? -3.518 7.984 -8.109 1 84.44 143 SER B CA 1
ATOM 2371 C C . SER B 1 143 ? -2.238 8.32 -8.875 1 84.44 143 SER B C 1
ATOM 2373 O O . SER B 1 143 ? -1.501 7.422 -9.281 1 84.44 143 SER B O 1
ATOM 2375 N N . ASP B 1 144 ? -1.989 9.547 -8.938 1 85.69 144 ASP B N 1
ATOM 2376 C CA . ASP B 1 144 ? -0.798 9.992 -9.656 1 85.69 144 ASP B CA 1
ATOM 2377 C C . ASP B 1 144 ? 0.471 9.641 -8.883 1 85.69 144 ASP B C 1
ATOM 2379 O O . ASP B 1 144 ? 1.464 9.211 -9.469 1 85.69 144 ASP B O 1
ATOM 2383 N N . ALA B 1 145 ? 0.441 9.875 -7.594 1 86.19 145 ALA B N 1
ATOM 2384 C CA . ALA B 1 145 ? 1.592 9.586 -6.742 1 86.19 145 ALA B CA 1
ATOM 2385 C C . ALA B 1 145 ? 1.943 8.102 -6.781 1 86.19 145 ALA B C 1
ATOM 2387 O O . ALA B 1 145 ? 3.119 7.73 -6.719 1 86.19 145 ALA B O 1
ATOM 2388 N N . PHE B 1 146 ? 0.915 7.367 -6.852 1 81.81 146 PHE B N 1
ATOM 2389 C CA . PHE B 1 146 ? 1.116 5.922 -6.844 1 81.81 146 PHE B CA 1
ATOM 2390 C C . PHE B 1 146 ? 1.636 5.441 -8.195 1 81.81 146 PHE B C 1
ATOM 2392 O O . PHE B 1 146 ? 2.557 4.625 -8.258 1 81.81 146 PHE B O 1
ATOM 2399 N N . PHE B 1 147 ? 1.026 5.961 -9.164 1 70.56 147 PHE B N 1
ATOM 2400 C CA . PHE B 1 147 ? 1.346 5.398 -10.469 1 70.56 147 PHE B CA 1
ATOM 2401 C C . PHE B 1 147 ? 2.152 6.391 -11.305 1 70.56 147 PHE B C 1
ATOM 2403 O O . PHE B 1 147 ? 2.73 6.02 -12.328 1 70.56 147 PHE B O 1
ATOM 2410 N N . GLY B 1 148 ? 1.768 7.773 -11.016 1 62 148 GLY B N 1
ATOM 2411 C CA . GLY B 1 148 ? 2.211 8.805 -11.938 1 62 148 GLY B CA 1
ATOM 2412 C C . GLY B 1 148 ? 3.721 8.891 -12.062 1 62 148 GLY B C 1
ATOM 2413 O O . GLY B 1 148 ? 4.441 8.617 -11.102 1 62 148 GLY B O 1
ATOM 2414 N N . ARG B 1 149 ? 4.348 8.664 -13.211 1 46.56 149 ARG B N 1
ATOM 2415 C CA . ARG B 1 149 ? 5.652 9.07 -13.719 1 46.56 149 ARG B CA 1
ATOM 2416 C C . ARG B 1 149 ? 5.715 10.578 -13.914 1 46.56 149 ARG B C 1
ATOM 2418 O O . ARG B 1 149 ? 4.691 11.219 -14.164 1 46.56 149 ARG B O 1
#

Solvent-accessible surface area (backbone atoms only — not comparable to full-atom values): 16487 Å² total; per-residue (Å²): 138,79,85,70,79,75,77,62,68,37,64,80,74,45,67,76,74,62,62,82,82,55,90,71,64,68,51,67,38,42,41,35,38,38,39,37,44,32,32,60,74,17,74,36,66,44,96,83,69,42,34,50,47,46,54,49,49,53,52,49,47,51,51,41,53,49,28,56,75,75,39,59,79,30,28,42,23,33,34,38,29,35,19,61,39,58,41,56,95,82,70,46,80,28,29,26,55,76,37,62,49,34,54,63,45,71,68,61,50,47,55,51,49,53,32,60,77,37,52,62,58,48,43,70,70,34,34,48,32,89,71,89,72,64,63,67,50,53,49,52,48,50,46,34,46,67,57,51,92,138,82,85,72,79,74,76,61,65,36,65,80,77,49,69,75,79,64,67,82,82,55,87,71,65,67,53,68,39,43,39,36,40,38,37,36,48,32,32,62,73,18,73,36,66,44,96,82,69,42,34,45,46,47,52,48,48,52,52,49,49,51,52,41,53,48,28,56,75,75,39,59,80,28,28,42,23,34,34,37,28,35,20,62,40,58,41,58,94,81,69,47,79,29,27,25,55,76,38,60,51,35,55,62,45,71,68,61,50,46,56,53,49,53,32,60,78,38,52,63,55,48,44,71,72,34,35,47,34,89,71,89,72,66,63,67,49,52,50,51,49,50,45,35,45,67,56,51,89

Foldseek 3Di:
DDPPPPPPQQVLVRVPPPPDPDPPPPADEAEEEAEEEDAPQQQDQDPVRDRNRLVSLVVVLVVLVVCVVPPQSYWYWYKYAQWQDDDADVPFGRIHGPGAIDGDDPVNSVVSVVCNVPVVVVCVVGNGHDDDDDVVSVVVRSVCSHGND/DDPPPPPPQQVLPRPPVPDDPDCPDPADEAEEEAEEEDAPQQQDQDPVRDRNRLVSLVVVLVVLVVCVPPPQFYWYWYKYAQWQDDDADVPFGRIHGPGAIDGDDPVNSVVSVVCNVPVVVVCVVGNGHDDDDDVVSVVVRSVCSHGND

Radius of gyration: 20.06 Å; Cα contacts (8 Å, |Δi|>4): 525; chains: 2; bounding box: 47×51×56 Å

InterPro domains:
  IPR005161 Ku70/Ku80, N-terminal alpha/beta [PF03731] (31-144)
  IPR036465 von Willebrand factor A-like domain superfamily [G3DSA:3.40.50.410] (29-148)
  IPR036465 von Willebrand factor A-like domain superfamily [SSF53300] (28-147)

Sequence (298 aa):
MTYEPTEDGNSFFNEEDQEEKDTEQYNQKECVLFVIDCNPTMFIKDEKREIPVKSALEKIRSSMLSKVLNQPTDQVGIVLFGTREKQNATDNESVYVLQTMDIPDASRIKEIDGFIQNISTLHDKYGSIDWEFPMSDLFWVCSDAFFGRMTYEPTEDGNSFFNEEDQEEKDTEQYNQKECVLFVIDCNPTMFIKDEKREIPVKSALEKIRSSMLSKVLNQPTDQVGIVLFGTREKQNATDNESVYVLQTMDIPDASRIKEIDGFIQNISTLHDKYGSIDWEFPMSDLFWVCSDAFFGR

Organism: Rhizopus oryzae (NCBI:txid64495)